Protein AF-M7T224-F1 (afdb_monomer_lite)

Structure (mmCIF, N/CA/C/O backbone):
data_AF-M7T224-F1
#
_entry.id   AF-M7T224-F1
#
loop_
_atom_site.group_PDB
_atom_site.id
_atom_site.type_symbol
_atom_site.label_atom_id
_atom_site.label_alt_id
_atom_site.label_comp_id
_atom_site.label_asym_id
_atom_site.label_entity_id
_atom_site.label_seq_id
_atom_site.pdbx_PDB_ins_code
_atom_site.Cartn_x
_atom_site.Cartn_y
_atom_site.Cartn_z
_atom_site.occupancy
_atom_site.B_iso_or_equiv
_atom_site.auth_seq_id
_atom_site.auth_comp_id
_atom_site.auth_asym_id
_atom_site.auth_atom_id
_atom_site.pdbx_PDB_model_num
ATOM 1 N N . MET A 1 1 ? 55.412 56.765 6.627 1.00 39.78 1 MET A N 1
ATOM 2 C CA . MET A 1 1 ? 54.634 55.804 7.436 1.00 39.78 1 MET A CA 1
ATOM 3 C C . MET A 1 1 ? 53.267 55.652 6.789 1.00 39.78 1 MET A C 1
ATOM 5 O O . MET A 1 1 ? 52.506 56.608 6.799 1.00 39.78 1 MET A O 1
ATOM 9 N N . LYS A 1 2 ? 53.010 54.528 6.112 1.00 39.94 2 LYS A N 1
ATOM 10 C CA . LYS A 1 2 ? 51.732 54.241 5.445 1.00 39.94 2 LYS A CA 1
ATOM 11 C C . LYS A 1 2 ? 51.096 53.036 6.135 1.00 39.94 2 LYS A C 1
ATOM 13 O O . LYS A 1 2 ? 51.756 52.013 6.291 1.00 39.94 2 LYS A O 1
ATOM 18 N N . TYR A 1 3 ? 49.856 53.209 6.582 1.00 36.62 3 TYR A N 1
ATOM 19 C CA . TYR A 1 3 ? 49.017 52.176 7.180 1.00 36.62 3 TYR A CA 1
ATOM 20 C C . TYR A 1 3 ? 48.698 51.095 6.137 1.00 36.62 3 TYR A C 1
ATOM 22 O O . TYR A 1 3 ? 48.273 51.428 5.033 1.00 36.62 3 TYR A O 1
ATOM 30 N N . SER A 1 4 ? 48.899 49.822 6.485 1.00 42.47 4 SER A N 1
ATOM 31 C CA . SER A 1 4 ? 48.412 48.677 5.709 1.00 42.47 4 SER A CA 1
ATOM 32 C C . SER A 1 4 ? 47.240 48.059 6.463 1.00 42.47 4 SER A C 1
ATOM 34 O O . SER A 1 4 ? 47.417 47.566 7.577 1.00 42.47 4 SER A O 1
ATOM 36 N N . SER A 1 5 ? 46.052 48.132 5.858 1.00 41.84 5 SER A N 1
ATOM 37 C CA . SER A 1 5 ? 44.827 47.465 6.301 1.00 41.84 5 SER A CA 1
ATOM 38 C C . SER A 1 5 ? 45.068 45.975 6.504 1.00 41.84 5 SER A C 1
ATOM 40 O O . SER A 1 5 ? 45.456 45.273 5.573 1.00 41.84 5 SER A O 1
ATOM 42 N N . GLY A 1 6 ? 44.805 45.488 7.713 1.00 45.66 6 GLY A N 1
ATOM 43 C CA . GLY A 1 6 ? 44.587 44.070 7.953 1.00 45.66 6 GLY A CA 1
ATOM 44 C C . GLY A 1 6 ? 43.144 43.727 7.608 1.00 45.66 6 GLY A C 1
ATOM 45 O O . GLY A 1 6 ? 42.270 43.848 8.463 1.00 45.66 6 GLY A O 1
ATOM 46 N N . GLU A 1 7 ? 42.884 43.294 6.377 1.00 44.44 7 GLU A N 1
ATOM 47 C CA . GLU A 1 7 ? 41.661 42.548 6.082 1.00 44.44 7 GLU A CA 1
ATOM 48 C C . GLU A 1 7 ? 41.823 41.134 6.635 1.00 44.44 7 GLU A C 1
ATOM 50 O O . GLU A 1 7 ? 42.495 40.270 6.071 1.00 44.44 7 GLU A O 1
ATOM 55 N N . LYS A 1 8 ? 41.218 40.907 7.800 1.00 46.84 8 LYS A N 1
ATOM 56 C CA . LYS A 1 8 ? 41.039 39.572 8.355 1.00 46.84 8 LYS A CA 1
ATOM 57 C C . LYS A 1 8 ? 39.879 38.933 7.593 1.00 46.84 8 LYS A C 1
ATOM 59 O O . LYS A 1 8 ? 38.723 39.116 7.961 1.00 46.84 8 LYS A O 1
ATOM 64 N N . VAL A 1 9 ? 40.189 38.236 6.501 1.00 48.53 9 VAL A N 1
ATOM 65 C CA . VAL A 1 9 ? 39.209 37.419 5.776 1.00 48.53 9 VAL A CA 1
ATOM 66 C C . VAL A 1 9 ? 38.728 36.332 6.735 1.00 48.53 9 VAL A C 1
ATOM 68 O O . VAL A 1 9 ? 39.466 35.403 7.065 1.00 48.53 9 VAL A O 1
ATOM 71 N N . LEU A 1 10 ? 37.511 36.493 7.253 1.00 48.84 10 LEU A N 1
ATOM 72 C CA . LEU A 1 10 ? 36.822 35.435 7.981 1.00 48.84 10 LEU A CA 1
ATOM 73 C C . LEU A 1 10 ? 36.517 34.312 6.981 1.00 48.84 10 LEU A C 1
ATOM 75 O O . LEU A 1 10 ? 36.026 34.610 5.889 1.00 48.84 10 LEU A O 1
ATOM 79 N N . PRO A 1 11 ? 36.789 33.038 7.310 1.00 44.25 11 PRO A N 1
ATOM 80 C CA . PRO A 1 11 ? 36.380 31.946 6.448 1.00 44.25 11 PRO A CA 1
ATOM 81 C C . PRO A 1 11 ? 34.853 31.954 6.367 1.00 44.25 11 PRO A C 1
ATOM 83 O O . PRO A 1 11 ? 34.173 31.805 7.383 1.00 44.25 11 PRO A O 1
ATOM 86 N N . LEU A 1 12 ? 34.318 32.133 5.159 1.00 47.09 12 LEU A N 1
ATOM 87 C CA . LEU A 1 12 ? 32.936 31.790 4.858 1.00 47.09 12 LEU A CA 1
ATOM 88 C C . LEU A 1 12 ? 32.805 30.288 5.116 1.00 47.09 12 LEU A C 1
ATOM 90 O O . LEU A 1 12 ? 33.350 29.475 4.368 1.00 47.09 12 LEU A O 1
ATOM 94 N N . ALA A 1 13 ? 32.142 29.922 6.213 1.00 50.16 13 ALA A N 1
ATOM 95 C CA . ALA A 1 13 ? 31.699 28.553 6.398 1.00 50.16 13 ALA A CA 1
ATOM 96 C C . ALA A 1 13 ? 30.875 28.169 5.158 1.00 50.16 13 ALA A C 1
ATOM 98 O O . ALA A 1 13 ? 30.042 28.976 4.730 1.00 50.16 13 ALA A O 1
ATOM 99 N N . PRO A 1 14 ? 31.089 26.989 4.552 1.00 47.66 14 PRO A N 1
ATOM 100 C CA . PRO A 1 14 ? 30.185 26.512 3.527 1.00 47.66 14 PRO A CA 1
ATOM 101 C C . PRO A 1 14 ? 28.833 26.316 4.208 1.00 47.66 14 PRO A C 1
ATOM 103 O O . PRO A 1 14 ? 28.635 25.360 4.958 1.00 47.66 14 PRO A O 1
ATOM 106 N N . VAL A 1 15 ? 27.913 27.254 3.988 1.00 48.12 15 VAL A N 1
ATOM 107 C CA . VAL A 1 15 ? 26.503 27.022 4.264 1.00 48.12 15 VAL A CA 1
ATOM 108 C C . VAL A 1 15 ? 26.104 25.944 3.272 1.00 48.12 15 VAL A C 1
ATOM 110 O O . VAL A 1 15 ? 25.877 26.191 2.091 1.00 48.12 15 VAL A O 1
ATOM 113 N N . SER A 1 16 ? 26.150 24.700 3.735 1.00 53.66 16 SER A N 1
ATOM 114 C CA . SER A 1 16 ? 25.505 23.595 3.056 1.00 53.66 16 SER A CA 1
ATOM 115 C C . SER A 1 16 ? 24.006 23.872 3.143 1.00 53.66 16 SER A C 1
ATOM 117 O O . SER A 1 16 ? 23.348 23.381 4.053 1.00 53.66 16 SER A O 1
ATOM 119 N N . ASP A 1 17 ? 23.482 24.657 2.197 1.00 50.50 17 ASP A N 1
ATOM 120 C CA . ASP A 1 17 ? 22.057 24.958 1.964 1.00 50.50 17 ASP A CA 1
ATOM 121 C C . ASP A 1 17 ? 21.270 23.712 1.503 1.00 50.50 17 ASP A C 1
ATOM 123 O O . ASP A 1 17 ? 20.355 23.757 0.682 1.00 50.50 17 ASP A O 1
ATOM 127 N N . LYS A 1 18 ? 21.631 22.538 2.020 1.00 58.81 18 LYS A N 1
ATOM 128 C CA . LYS A 1 18 ? 20.769 21.369 1.984 1.00 58.81 18 LYS A CA 1
ATOM 129 C C . LYS A 1 18 ? 19.969 21.420 3.267 1.00 58.81 18 LYS A C 1
ATOM 131 O O . LYS A 1 18 ? 20.554 21.305 4.341 1.00 58.81 18 LYS A O 1
ATOM 136 N N . LEU A 1 19 ? 18.654 21.600 3.144 1.00 54.28 19 LEU A N 1
ATOM 137 C CA . LEU A 1 19 ? 17.717 21.378 4.240 1.00 54.28 19 LEU A CA 1
ATOM 138 C C . LEU A 1 19 ? 18.108 20.064 4.936 1.00 54.28 19 LEU A C 1
ATOM 140 O O . LEU A 1 19 ? 17.949 18.986 4.360 1.00 54.28 19 LEU A O 1
ATOM 144 N N . GLN A 1 20 ? 18.671 20.151 6.141 1.00 65.75 20 GLN A N 1
ATOM 145 C CA . GLN A 1 20 ? 18.904 18.978 6.973 1.00 65.75 20 GLN A CA 1
ATOM 146 C C . GLN A 1 20 ? 17.550 18.595 7.552 1.00 65.75 20 GLN A C 1
ATOM 148 O O . GLN A 1 20 ? 17.152 19.091 8.604 1.00 65.75 20 GLN A O 1
ATOM 153 N N . LEU A 1 21 ? 16.814 17.775 6.799 1.00 62.47 21 LEU A N 1
ATOM 154 C CA . LEU A 1 21 ? 15.476 17.319 7.171 1.00 62.47 21 LEU A CA 1
ATOM 155 C C . LEU A 1 21 ? 15.479 16.675 8.554 1.00 62.47 21 LEU A C 1
ATOM 157 O O . LEU A 1 21 ? 14.527 16.881 9.292 1.00 62.47 21 LEU A O 1
ATOM 161 N N . ASP A 1 22 ? 16.576 16.020 8.933 1.00 70.56 22 ASP A N 1
ATOM 162 C CA . ASP A 1 22 ? 16.775 15.400 10.245 1.00 70.56 22 ASP A CA 1
ATOM 163 C C . ASP A 1 22 ? 16.504 16.358 11.417 1.00 70.56 22 ASP A C 1
ATOM 165 O O . ASP A 1 22 ? 16.012 15.921 12.447 1.00 70.56 22 ASP A O 1
ATOM 169 N N . GLN A 1 23 ? 16.737 17.669 11.258 1.00 71.69 23 GLN A N 1
ATOM 170 C CA . GLN A 1 23 ? 16.443 18.672 12.297 1.00 71.69 23 GLN A CA 1
ATOM 171 C C . GLN A 1 23 ? 14.940 18.961 12.468 1.00 71.69 23 GLN A C 1
ATOM 173 O O . GLN A 1 23 ? 14.533 19.573 13.454 1.00 71.69 23 GLN A O 1
ATOM 178 N N . PHE A 1 24 ? 14.123 18.566 11.492 1.00 69.69 24 PHE A N 1
ATOM 179 C CA . PHE A 1 24 ? 12.665 18.687 11.498 1.00 69.69 24 PHE A CA 1
ATOM 180 C C . PHE A 1 24 ? 11.964 17.337 11.698 1.00 69.69 24 PHE A C 1
ATOM 182 O O . PHE A 1 24 ? 10.751 17.314 11.919 1.00 69.69 24 PHE A O 1
ATOM 189 N N . LEU A 1 25 ? 12.691 16.221 11.581 1.00 73.75 25 LEU A N 1
ATOM 190 C CA . LEU A 1 25 ? 12.151 14.891 11.830 1.00 73.75 25 LEU A CA 1
ATOM 191 C C . LEU A 1 25 ? 12.025 14.650 13.337 1.00 73.75 25 LEU A C 1
ATOM 193 O O . LEU A 1 25 ? 12.775 15.191 14.144 1.00 73.75 25 LEU A O 1
ATOM 197 N N . LEU A 1 26 ? 11.034 13.845 13.715 1.00 77.56 26 LEU A N 1
ATOM 198 C CA . LEU A 1 26 ? 10.820 13.476 15.110 1.00 77.56 26 LEU A CA 1
ATOM 199 C C . LEU A 1 26 ? 11.911 12.500 15.559 1.00 77.56 26 LEU A C 1
ATOM 201 O O . LEU A 1 26 ? 12.152 11.491 14.893 1.00 77.56 26 LEU A O 1
ATOM 205 N N . ASP A 1 27 ? 12.508 12.765 16.719 1.00 81.38 27 ASP A N 1
ATOM 206 C CA . ASP A 1 27 ? 13.375 11.798 17.383 1.00 81.38 27 ASP A CA 1
ATOM 207 C C . ASP A 1 27 ? 12.581 10.547 17.777 1.00 81.38 27 ASP A C 1
ATOM 209 O O . ASP A 1 27 ? 11.429 10.612 18.221 1.00 81.38 27 ASP A O 1
ATOM 213 N N . SER A 1 28 ? 13.213 9.383 17.628 1.00 80.00 28 SER A N 1
ATOM 214 C CA . SER A 1 28 ? 12.612 8.115 18.043 1.00 80.00 28 SER A CA 1
ATOM 215 C C . SER A 1 28 ? 12.534 8.036 19.568 1.00 80.00 28 SER A C 1
ATOM 217 O O . SER A 1 28 ? 13.536 8.225 20.258 1.00 80.00 28 SER A O 1
ATOM 219 N N . LYS A 1 29 ? 11.353 7.707 20.102 1.00 88.06 29 LYS A N 1
ATOM 220 C CA . LYS A 1 29 ? 11.182 7.405 21.529 1.00 88.06 29 LYS A CA 1
ATOM 221 C C . LYS A 1 29 ? 11.667 5.970 21.808 1.00 88.06 29 LYS A C 1
ATOM 223 O O . LYS A 1 29 ? 11.297 5.082 21.042 1.00 88.06 29 LYS A O 1
ATOM 228 N N . PRO A 1 30 ? 12.464 5.712 22.866 1.00 93.50 30 PRO A N 1
ATOM 229 C CA . PRO A 1 30 ? 12.886 4.357 23.218 1.00 93.50 30 PRO A CA 1
ATOM 230 C C . PRO A 1 30 ? 11.699 3.415 23.453 1.00 93.50 30 PRO A C 1
ATOM 232 O O . PRO A 1 30 ? 10.729 3.788 24.115 1.00 93.50 30 PRO A O 1
ATOM 235 N N . ASP A 1 31 ? 11.808 2.166 22.994 1.00 91.56 31 ASP A N 1
ATOM 236 C CA . ASP A 1 31 ? 10.742 1.158 23.117 1.00 91.56 31 ASP A CA 1
ATOM 237 C C . ASP A 1 31 ? 10.282 0.943 24.566 1.00 91.56 31 ASP A C 1
ATOM 239 O O . ASP A 1 31 ? 9.094 0.751 24.826 1.00 91.56 31 ASP A O 1
ATOM 243 N N . ALA A 1 32 ? 11.212 1.010 25.525 1.00 93.75 32 ALA A N 1
ATOM 244 C CA . ALA A 1 32 ? 10.906 0.882 26.949 1.00 93.75 32 ALA A CA 1
ATOM 245 C C . ALA A 1 32 ? 9.982 2.004 27.443 1.00 93.75 32 ALA A C 1
ATOM 247 O O . ALA A 1 32 ? 9.055 1.744 28.212 1.00 93.75 32 ALA A O 1
ATOM 248 N N . ASP A 1 33 ? 10.191 3.229 26.958 1.00 94.00 33 ASP A N 1
ATOM 249 C CA . ASP A 1 33 ? 9.344 4.360 27.314 1.00 94.00 33 ASP A CA 1
ATOM 250 C C . ASP A 1 33 ? 7.966 4.207 26.664 1.00 94.00 33 ASP A C 1
ATOM 252 O O . ASP A 1 33 ? 6.956 4.430 27.320 1.00 94.00 33 ASP A O 1
ATOM 256 N N . ILE A 1 34 ? 7.893 3.764 25.403 1.00 90.62 34 ILE A N 1
ATOM 257 C CA . ILE A 1 34 ? 6.614 3.478 24.725 1.00 90.62 34 ILE A CA 1
ATOM 258 C C . ILE A 1 34 ? 5.822 2.404 25.492 1.00 90.62 34 ILE A C 1
ATOM 260 O O . ILE A 1 34 ? 4.620 2.557 25.721 1.00 90.62 34 ILE A O 1
ATOM 264 N N . ALA A 1 35 ? 6.492 1.335 25.931 1.00 92.88 35 ALA A N 1
ATOM 265 C CA . ALA A 1 35 ? 5.874 0.276 26.722 1.00 92.88 35 ALA A CA 1
ATOM 266 C C . ALA A 1 35 ? 5.369 0.790 28.080 1.00 92.88 35 ALA A C 1
ATOM 268 O O . ALA A 1 35 ? 4.259 0.441 28.490 1.00 92.88 35 ALA A O 1
ATOM 269 N N . ALA A 1 36 ? 6.145 1.640 28.757 1.00 95.75 36 ALA A N 1
ATOM 270 C CA . ALA A 1 36 ? 5.750 2.250 30.023 1.00 95.75 36 ALA A CA 1
ATOM 271 C C . ALA A 1 36 ? 4.513 3.156 29.869 1.00 95.75 36 ALA A C 1
ATOM 273 O O . ALA A 1 36 ? 3.603 3.099 30.697 1.00 95.75 36 ALA A O 1
ATOM 274 N N . GLU A 1 37 ? 4.428 3.936 28.787 1.00 94.44 37 GLU A N 1
ATOM 275 C CA . GLU A 1 37 ? 3.256 4.771 28.481 1.00 94.44 37 GLU A CA 1
ATOM 276 C C . GLU A 1 37 ? 2.002 3.913 28.259 1.00 94.44 37 GLU A C 1
ATOM 278 O O . GLU A 1 37 ? 0.948 4.185 28.838 1.00 94.44 37 GLU A O 1
ATOM 283 N N . LEU A 1 38 ? 2.109 2.823 27.485 1.00 93.81 38 LEU A N 1
ATOM 284 C CA . LEU A 1 38 ? 0.985 1.907 27.267 1.00 93.81 38 LEU A CA 1
ATOM 285 C C . LEU A 1 38 ? 0.529 1.241 28.575 1.00 93.81 38 LEU A C 1
ATOM 287 O O . LEU A 1 38 ? -0.673 1.108 28.814 1.00 93.81 38 LEU A O 1
ATOM 291 N N . GLN A 1 39 ? 1.468 0.853 29.442 1.00 96.12 39 GLN A N 1
ATOM 292 C CA . GLN A 1 39 ? 1.155 0.306 30.766 1.00 96.12 39 GLN A CA 1
ATOM 293 C C . GLN A 1 39 ? 0.437 1.334 31.650 1.00 96.12 39 GLN A C 1
ATOM 295 O O . GLN A 1 39 ? -0.570 0.998 32.274 1.00 96.12 39 GLN A O 1
ATOM 300 N N . SER A 1 40 ? 0.908 2.584 31.658 1.00 96.81 40 SER A N 1
ATOM 301 C CA . SER A 1 40 ? 0.285 3.696 32.386 1.00 96.81 40 SER A CA 1
ATOM 302 C C . SER A 1 40 ? -1.156 3.943 31.919 1.00 96.81 40 SER A C 1
ATOM 304 O O . SER A 1 40 ? -2.082 3.991 32.730 1.00 96.81 40 SER A O 1
ATOM 306 N N . LEU A 1 41 ? -1.387 3.987 30.601 1.00 96.12 41 LEU A N 1
ATOM 307 C CA . LEU A 1 41 ? -2.734 4.102 30.032 1.00 96.12 41 LEU A CA 1
ATOM 308 C C . LEU A 1 41 ? -3.617 2.897 30.386 1.00 96.12 41 LEU A C 1
ATOM 310 O O . LEU A 1 41 ? -4.795 3.066 30.698 1.00 96.12 41 LEU A O 1
ATOM 314 N N . GLY A 1 42 ? -3.058 1.684 30.387 1.00 94.69 42 GLY A N 1
ATOM 315 C CA . GLY A 1 42 ? -3.762 0.476 30.816 1.00 94.69 42 GLY A CA 1
ATOM 316 C C . GLY A 1 42 ? -4.247 0.560 32.267 1.00 94.69 42 GLY A C 1
ATOM 317 O O . GLY A 1 42 ? -5.404 0.235 32.544 1.00 94.69 42 GLY A O 1
ATOM 318 N N . GLN A 1 43 ? -3.399 1.057 33.172 1.00 97.06 43 GLN A N 1
ATOM 319 C CA . GLN A 1 43 ? -3.759 1.308 34.572 1.00 97.06 43 GLN A CA 1
ATOM 320 C C . GLN A 1 43 ? -4.826 2.399 34.700 1.00 97.06 43 GLN A C 1
ATOM 322 O O . GLN A 1 43 ? -5.762 2.247 35.483 1.00 97.06 43 GLN A O 1
ATOM 327 N N . LEU A 1 44 ? -4.734 3.468 33.904 1.00 97.75 44 LEU A N 1
ATOM 328 C CA . LEU A 1 44 ? -5.732 4.537 33.891 1.00 97.75 44 LEU A CA 1
ATOM 329 C C . LEU A 1 44 ? -7.115 4.018 33.467 1.00 97.75 44 LEU A C 1
ATOM 331 O O . LEU A 1 44 ? -8.111 4.317 34.123 1.00 97.75 44 LEU A O 1
ATOM 335 N N . ILE A 1 45 ? -7.187 3.203 32.406 1.00 97.12 45 ILE A N 1
ATOM 336 C CA . ILE A 1 45 ? -8.447 2.586 31.960 1.00 97.12 45 ILE A CA 1
ATOM 337 C C . ILE A 1 45 ? -8.985 1.638 33.036 1.00 97.12 45 ILE A C 1
ATOM 339 O O . ILE A 1 45 ? -10.183 1.655 33.313 1.00 97.12 45 ILE A O 1
ATOM 343 N N . GLN A 1 46 ? -8.121 0.834 33.661 1.00 97.12 46 GLN A N 1
ATOM 344 C CA . GLN A 1 46 ? -8.524 -0.054 34.751 1.00 97.12 46 GLN A CA 1
ATOM 345 C C . GLN A 1 46 ? -9.155 0.736 35.907 1.00 97.12 46 GLN A C 1
ATOM 347 O O . GLN A 1 46 ? -10.291 0.457 36.289 1.00 97.12 46 GLN A O 1
ATOM 352 N N . GLN A 1 47 ? -8.464 1.763 36.411 1.00 97.56 47 GLN A N 1
ATOM 353 C CA . GLN A 1 47 ? -8.973 2.624 37.482 1.00 97.56 47 GLN A CA 1
ATOM 354 C C . GLN A 1 47 ? -10.283 3.305 37.087 1.00 97.56 47 GLN A C 1
ATOM 356 O O . GLN A 1 47 ? -11.209 3.396 37.893 1.00 97.56 47 GLN A O 1
ATOM 361 N N . HIS A 1 48 ? -10.388 3.771 35.839 1.00 97.50 48 HIS A N 1
ATOM 362 C CA . HIS A 1 48 ? -11.622 4.352 35.320 1.00 97.50 48 HIS A CA 1
ATOM 363 C C . HIS A 1 48 ? -12.778 3.351 35.388 1.00 97.50 48 HIS A C 1
ATOM 365 O O . HIS A 1 48 ? -13.868 3.707 35.834 1.00 97.50 48 HIS A O 1
ATOM 371 N N . VAL A 1 49 ? -12.550 2.096 34.999 1.00 97.81 49 VAL A N 1
ATOM 372 C CA . VAL A 1 49 ? -13.586 1.060 35.024 1.00 97.81 49 VAL A CA 1
ATOM 373 C C . VAL A 1 49 ? -14.013 0.703 36.450 1.00 97.81 49 VAL A C 1
ATOM 375 O O . VAL A 1 49 ? -15.210 0.643 36.736 1.00 97.81 49 VAL A O 1
ATOM 378 N N . GLU A 1 50 ? -13.053 0.493 37.347 1.00 96.12 50 GLU A N 1
ATOM 379 C CA . GLU A 1 50 ? -13.320 0.110 38.738 1.00 96.12 50 GLU A CA 1
ATOM 380 C C . GLU A 1 50 ? -14.076 1.207 39.503 1.00 96.12 50 GLU A C 1
ATOM 382 O O . GLU A 1 50 ? -15.003 0.912 40.257 1.00 96.12 50 GLU A O 1
ATOM 387 N N . ASN A 1 51 ? -13.735 2.478 39.263 1.00 96.81 51 ASN A N 1
ATOM 388 C CA . ASN A 1 51 ? -14.287 3.602 40.021 1.00 96.81 51 ASN A CA 1
ATOM 389 C C . ASN A 1 51 ? -15.619 4.136 39.474 1.00 96.81 51 ASN A C 1
ATOM 391 O O . ASN A 1 51 ? -16.363 4.772 40.220 1.00 96.81 51 ASN A O 1
ATOM 395 N N . ASN A 1 52 ? -15.930 3.915 38.190 1.00 97.50 52 ASN A N 1
ATOM 396 C CA . ASN A 1 52 ? -17.070 4.574 37.536 1.00 97.50 52 ASN A CA 1
ATOM 397 C C . ASN A 1 52 ? -18.211 3.632 37.124 1.00 97.50 52 ASN A C 1
ATOM 399 O O . ASN A 1 52 ? -19.286 4.119 36.768 1.00 97.50 52 ASN A O 1
ATOM 403 N N . TYR A 1 53 ? -18.032 2.306 37.171 1.00 96.56 53 TYR A N 1
ATOM 404 C CA . TYR A 1 53 ? -19.065 1.357 36.737 1.00 96.56 53 TYR A CA 1
ATOM 405 C C . TYR A 1 53 ? -19.420 0.351 37.834 1.00 96.56 53 TYR A C 1
ATOM 407 O O . TYR A 1 53 ? -18.567 -0.281 38.453 1.00 96.56 53 TYR A O 1
ATOM 415 N N . HIS A 1 54 ? -20.722 0.167 38.052 1.00 95.25 54 HIS A N 1
ATOM 416 C CA . HIS A 1 54 ? -21.245 -0.712 39.094 1.00 95.25 54 HIS A CA 1
ATOM 417 C C . HIS A 1 54 ? -21.172 -2.199 38.714 1.00 95.25 54 HIS A C 1
ATOM 419 O O . HIS 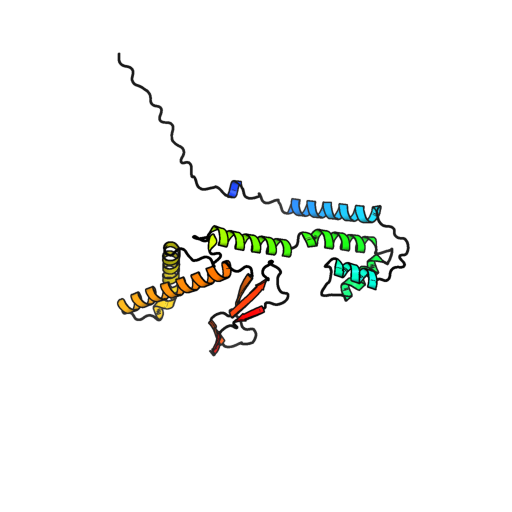A 1 54 ? -21.189 -2.561 37.537 1.00 95.25 54 HIS A O 1
ATOM 425 N N . LEU A 1 55 ? -21.256 -3.077 39.720 1.00 93.25 55 LEU A N 1
ATOM 426 C CA . LEU A 1 55 ? -21.395 -4.535 39.553 1.00 93.25 55 LEU A CA 1
ATOM 427 C C . LEU A 1 55 ? -22.835 -5.055 39.738 1.00 93.25 55 LEU A C 1
ATOM 429 O O . LEU A 1 55 ? -23.082 -6.252 39.664 1.00 93.25 55 LEU A O 1
ATOM 433 N N . GLN A 1 56 ? -23.818 -4.167 39.922 1.00 93.75 56 GLN A N 1
ATOM 434 C CA . GLN A 1 56 ? -25.231 -4.568 40.050 1.00 93.75 56 GLN A CA 1
ATOM 435 C C . GLN A 1 56 ? -25.759 -5.315 38.807 1.00 93.75 56 GLN A C 1
ATOM 437 O O . GLN A 1 56 ? -25.270 -5.052 37.703 1.00 93.75 56 GLN A O 1
ATOM 442 N N . PRO A 1 57 ? -26.748 -6.220 38.936 1.00 90.88 57 PRO A N 1
ATOM 443 C CA . PRO A 1 57 ? -27.330 -6.931 37.797 1.00 90.88 57 PRO A CA 1
ATOM 444 C C . PRO A 1 57 ? -27.818 -5.984 36.694 1.00 90.88 57 PRO A C 1
ATOM 446 O O . PRO A 1 57 ? -28.459 -4.971 36.968 1.00 90.88 57 PRO A O 1
ATOM 449 N N . VAL A 1 58 ? -27.521 -6.322 35.439 1.00 92.06 58 VAL A N 1
ATOM 450 C CA . VAL A 1 58 ? -27.934 -5.553 34.258 1.00 92.06 58 VAL A CA 1
ATOM 451 C C . VAL A 1 58 ? -29.019 -6.337 33.522 1.00 92.06 58 VAL A C 1
ATOM 453 O O . VAL A 1 58 ? -28.812 -7.491 33.171 1.00 92.06 58 VAL A O 1
ATOM 456 N N . GLN A 1 59 ? -30.169 -5.704 33.275 1.00 87.88 59 GLN A N 1
ATOM 457 C CA . GLN A 1 59 ? -31.334 -6.327 32.614 1.00 87.88 59 GLN A CA 1
ATOM 458 C C . GLN A 1 59 ? -31.265 -6.289 31.076 1.00 87.88 59 GLN A C 1
ATOM 460 O O . GLN A 1 59 ? -32.175 -6.738 30.384 1.00 87.88 59 GLN A O 1
ATOM 465 N N . ARG A 1 60 ? -30.206 -5.699 30.515 1.00 89.00 60 ARG A N 1
ATOM 466 C CA . ARG A 1 60 ? -30.045 -5.530 29.069 1.00 89.00 60 ARG A CA 1
ATOM 467 C C . ARG A 1 60 ? -29.562 -6.834 28.443 1.00 89.00 60 ARG A C 1
ATOM 469 O O . ARG A 1 60 ? -28.630 -7.449 28.953 1.00 89.00 60 ARG A O 1
ATOM 476 N N . SER A 1 61 ? -30.164 -7.235 27.325 1.00 93.00 61 SER A N 1
ATOM 477 C CA . SER A 1 61 ? -29.751 -8.461 26.646 1.00 93.00 61 SER A CA 1
ATOM 478 C C . SER A 1 61 ? -28.346 -8.313 26.036 1.00 93.00 61 SER A C 1
ATOM 480 O O . SER A 1 61 ? -28.026 -7.253 25.479 1.00 93.00 61 SER A O 1
ATOM 482 N N . PRO A 1 62 ? -27.517 -9.374 26.077 1.00 92.94 62 PRO A N 1
ATOM 483 C CA . PRO A 1 62 ? -26.215 -9.384 25.412 1.00 92.94 62 PRO A CA 1
ATOM 484 C C . PRO A 1 62 ? -26.309 -9.050 23.920 1.00 92.94 62 PRO A C 1
ATOM 486 O O . PRO A 1 62 ? -25.450 -8.356 23.393 1.00 92.94 62 PRO A O 1
ATOM 489 N N . ASN A 1 63 ? -27.389 -9.455 23.248 1.00 93.56 63 ASN A N 1
ATOM 490 C CA . ASN A 1 63 ? -27.579 -9.214 21.816 1.00 93.56 63 ASN A CA 1
ATOM 491 C C . ASN A 1 63 ? -27.680 -7.717 21.480 1.00 93.56 63 ASN A C 1
ATOM 493 O O . ASN A 1 63 ? -27.113 -7.273 20.486 1.00 93.56 63 ASN A O 1
ATOM 497 N N . VAL A 1 64 ? -28.371 -6.928 22.312 1.00 93.62 64 VAL A N 1
ATOM 498 C CA . VAL A 1 64 ? -28.482 -5.472 22.106 1.00 93.62 64 VAL A CA 1
ATOM 499 C C . VAL A 1 64 ? -27.131 -4.797 22.327 1.00 93.62 64 VAL A C 1
ATOM 501 O O . VAL A 1 64 ? -26.737 -3.931 21.551 1.00 93.62 64 VAL A O 1
ATOM 504 N N . LEU A 1 65 ? -26.394 -5.217 23.358 1.00 93.25 65 LEU A N 1
ATOM 505 C CA . LEU A 1 65 ? -25.048 -4.705 23.619 1.00 93.25 65 LEU A CA 1
ATOM 506 C C . LEU A 1 65 ? -24.063 -5.094 22.506 1.00 93.25 65 LEU A C 1
ATOM 508 O O . LEU A 1 65 ? -23.261 -4.262 22.096 1.00 93.25 65 LEU A O 1
ATOM 512 N N . ALA A 1 66 ? -24.163 -6.309 21.964 1.00 93.50 66 ALA A N 1
ATOM 513 C CA . ALA A 1 66 ? -23.353 -6.764 20.838 1.00 93.50 66 ALA A CA 1
ATOM 514 C C . ALA A 1 66 ? -23.569 -5.901 19.587 1.00 93.50 66 ALA A C 1
ATOM 516 O O . ALA A 1 66 ? -22.602 -5.523 18.933 1.00 93.50 66 ALA A O 1
ATOM 517 N N . GLN A 1 67 ? -24.814 -5.509 19.294 1.00 91.25 67 GLN A N 1
ATOM 518 C CA . GLN A 1 67 ? -25.097 -4.570 18.202 1.00 91.25 67 GLN A CA 1
ATOM 519 C C . GLN A 1 67 ? -24.443 -3.205 18.435 1.00 91.25 67 GLN A C 1
ATOM 521 O O . GLN A 1 67 ? -23.912 -2.619 17.497 1.00 91.25 67 GLN A O 1
ATOM 526 N N . THR A 1 68 ? -24.427 -2.710 19.678 1.00 92.44 68 THR A N 1
ATOM 527 C CA . THR A 1 68 ? -23.713 -1.467 20.011 1.00 92.44 68 THR A CA 1
ATOM 528 C C . THR A 1 68 ? -22.203 -1.609 19.798 1.00 92.44 68 THR A C 1
ATOM 530 O O . THR A 1 68 ? -21.580 -0.686 19.288 1.00 92.44 68 THR A O 1
ATOM 533 N N . LEU A 1 69 ? -21.606 -2.763 20.123 1.00 90.44 69 LEU A N 1
ATOM 534 C CA . LEU A 1 69 ? -20.184 -3.020 19.856 1.00 90.44 69 LEU A CA 1
ATOM 535 C C . LEU A 1 69 ? -19.868 -2.979 18.354 1.00 90.44 69 LEU A C 1
ATOM 537 O O . LEU A 1 69 ? -18.887 -2.351 17.966 1.00 90.44 69 LEU A O 1
ATOM 541 N N . VAL A 1 70 ? -20.726 -3.572 17.518 1.00 87.94 70 VAL A N 1
ATOM 542 C CA . VAL A 1 70 ? -20.589 -3.515 16.052 1.00 87.94 70 VAL A CA 1
ATOM 543 C C . VAL A 1 70 ? -20.732 -2.084 15.533 1.00 87.94 70 VAL A C 1
ATOM 545 O O . VAL A 1 70 ? -19.936 -1.654 14.708 1.00 87.94 70 VAL A O 1
ATOM 548 N N . GLN A 1 71 ? -21.682 -1.307 16.059 1.00 85.12 71 GLN A N 1
ATOM 549 C CA . GLN A 1 71 ? -21.841 0.112 15.702 1.00 85.12 71 GLN A CA 1
ATOM 550 C C . GLN A 1 71 ? -20.639 0.978 16.103 1.00 85.12 71 GLN A C 1
ATOM 552 O O . GLN A 1 71 ? -20.387 1.999 15.472 1.00 85.12 71 GLN A O 1
ATOM 557 N N . LEU A 1 72 ? -19.890 0.571 17.129 1.00 84.69 72 LEU A N 1
ATOM 558 C CA . LEU A 1 72 ? -18.622 1.189 17.525 1.00 84.69 72 LEU A CA 1
ATOM 559 C C . LEU A 1 72 ? -17.429 0.706 16.671 1.00 84.69 72 LEU A C 1
ATOM 561 O O . LEU A 1 72 ? -16.285 0.983 17.024 1.00 84.69 72 LEU A O 1
ATOM 565 N N . GLY A 1 73 ? -17.674 -0.030 15.580 1.00 78.94 73 GLY A N 1
ATOM 566 C CA . GLY A 1 73 ? -16.646 -0.557 14.676 1.00 78.94 73 GLY A CA 1
ATOM 567 C C . GLY A 1 73 ? -15.913 -1.789 15.215 1.00 78.94 73 GLY A C 1
ATOM 568 O O . GLY A 1 73 ? -14.848 -2.155 14.719 1.00 78.94 73 GLY A O 1
ATOM 569 N N . LEU A 1 74 ? -16.429 -2.447 16.263 1.00 81.44 74 LEU A N 1
ATOM 570 C CA . LEU A 1 74 ? -15.814 -3.650 16.821 1.00 81.44 74 LEU A CA 1
ATOM 571 C C . LEU A 1 74 ? -16.486 -4.917 16.288 1.00 81.44 74 LEU A C 1
ATOM 573 O O . LEU A 1 74 ? -17.693 -5.088 16.414 1.00 81.44 74 LEU A O 1
ATOM 577 N N . TYR A 1 75 ? -15.673 -5.866 15.819 1.00 82.44 75 TYR A N 1
ATOM 578 C CA . TYR A 1 75 ? -16.122 -7.205 15.414 1.00 82.44 75 TYR A CA 1
ATOM 579 C C . TYR A 1 75 ? -17.137 -7.200 14.257 1.00 82.44 75 TYR A C 1
ATOM 581 O O . TYR A 1 75 ? -18.012 -8.060 14.202 1.00 82.44 75 TYR A O 1
ATOM 589 N N . GLU A 1 76 ? -17.003 -6.269 13.305 1.00 75.81 76 GLU A N 1
ATOM 590 C CA . GLU A 1 76 ? -17.887 -6.167 12.128 1.00 75.81 76 GLU A CA 1
ATOM 591 C C . GLU A 1 76 ? -18.011 -7.488 11.349 1.00 75.81 76 GLU A C 1
ATOM 593 O O . GLU A 1 76 ? -19.070 -7.801 10.813 1.00 75.81 76 GLU A O 1
ATOM 598 N N . GLN A 1 77 ? -16.939 -8.285 11.337 1.00 75.75 77 GLN A N 1
ATOM 599 C CA . GLN A 1 77 ? -16.866 -9.577 10.650 1.00 75.75 77 GLN A CA 1
ATOM 600 C C . GLN A 1 77 ? -17.131 -10.784 11.574 1.00 75.75 77 GLN A C 1
ATOM 602 O O . GLN A 1 77 ? -17.233 -11.907 11.090 1.00 75.75 77 GLN A O 1
ATOM 607 N N . ASP A 1 78 ? -17.251 -10.582 12.894 1.00 84.88 78 ASP A N 1
ATOM 608 C CA . ASP A 1 78 ? -17.423 -11.662 13.878 1.00 84.88 78 ASP A CA 1
ATOM 609 C C . ASP A 1 78 ? -18.488 -11.314 14.929 1.00 84.88 78 ASP A C 1
ATOM 611 O O . ASP A 1 78 ? -18.221 -10.955 16.081 1.00 84.88 78 ASP A O 1
ATOM 615 N N . SER A 1 79 ? -19.748 -11.477 14.528 1.00 83.69 79 SER A N 1
ATOM 616 C CA . SER A 1 79 ? -20.892 -11.267 15.422 1.00 83.69 79 SER A CA 1
ATOM 617 C C . SER A 1 79 ? -20.884 -12.197 16.646 1.00 83.69 79 SER A C 1
ATOM 619 O O . SER A 1 79 ? -21.461 -11.853 17.678 1.00 83.69 79 SER A O 1
ATOM 621 N N . SER A 1 80 ? -20.225 -13.359 16.571 1.00 89.12 80 SER A N 1
ATOM 622 C CA . SER A 1 80 ? -20.171 -14.320 17.679 1.00 89.12 80 SER A CA 1
ATOM 623 C C . SER A 1 80 ? -19.245 -13.844 18.805 1.00 89.12 80 SER A C 1
ATOM 625 O O . SER A 1 80 ? -19.603 -13.921 19.989 1.00 89.12 80 SER A O 1
ATOM 627 N N . ALA A 1 81 ? -18.103 -13.248 18.447 1.00 91.06 81 ALA A N 1
ATOM 628 C CA . ALA A 1 81 ? -17.197 -12.605 19.391 1.00 91.06 81 ALA A CA 1
ATOM 629 C C . ALA A 1 81 ? -17.849 -11.386 20.058 1.00 91.06 81 ALA A C 1
ATOM 631 O O . ALA A 1 81 ? -17.713 -11.204 21.272 1.00 91.06 81 ALA A O 1
ATOM 632 N N . ALA A 1 82 ? -18.626 -10.598 19.303 1.00 92.88 82 ALA A N 1
ATOM 633 C CA . ALA A 1 82 ? -19.370 -9.464 19.851 1.00 92.88 82 ALA A CA 1
ATOM 634 C C . ALA A 1 82 ? -20.374 -9.900 20.936 1.00 92.88 82 ALA A C 1
ATOM 636 O O . ALA A 1 82 ? -20.429 -9.299 22.011 1.00 92.88 82 ALA A O 1
ATOM 637 N N . ILE A 1 83 ? -21.135 -10.974 20.688 1.00 95.31 83 ILE A N 1
ATOM 638 C CA . ILE A 1 83 ? -22.099 -11.531 21.655 1.00 95.31 83 ILE A CA 1
ATOM 639 C C . ILE A 1 83 ? -21.389 -12.098 22.888 1.00 95.31 83 ILE A C 1
ATOM 641 O O . ILE A 1 83 ? -21.841 -11.885 24.018 1.00 95.31 83 ILE A O 1
ATOM 645 N N . SER A 1 84 ? -20.265 -12.787 22.693 1.00 95.50 84 SER A N 1
ATOM 646 C CA . SER A 1 84 ? -19.466 -13.338 23.792 1.00 95.50 84 SER A CA 1
ATOM 647 C C . SER A 1 84 ? -18.955 -12.230 24.717 1.00 95.50 84 SER A C 1
ATOM 649 O O . SER A 1 84 ? -19.157 -12.292 25.930 1.00 95.50 84 SER A O 1
ATOM 651 N N . LEU A 1 85 ? -18.384 -11.161 24.154 1.00 96.12 85 LEU A N 1
ATOM 652 C CA . LEU A 1 85 ? -17.913 -10.014 24.931 1.00 96.12 85 LEU A CA 1
ATOM 653 C C . LEU A 1 85 ? -19.059 -9.276 25.635 1.00 96.12 85 LEU A C 1
ATOM 655 O O . LEU A 1 85 ? -18.933 -8.911 26.804 1.00 96.12 85 LEU A O 1
ATOM 659 N N . ALA A 1 86 ? -20.194 -9.088 24.959 1.00 96.06 86 ALA A N 1
ATOM 660 C CA . ALA A 1 86 ? -21.380 -8.496 25.568 1.00 96.06 86 ALA A CA 1
ATOM 661 C C . ALA A 1 86 ? -21.892 -9.324 26.758 1.00 96.06 86 ALA A C 1
ATOM 663 O O . ALA A 1 86 ? -22.312 -8.762 27.769 1.00 96.06 86 ALA A O 1
ATOM 664 N N . SER A 1 87 ? -21.811 -10.654 26.674 1.00 96.12 87 SER A N 1
ATOM 665 C CA . SER A 1 87 ? -22.197 -11.550 27.771 1.00 96.12 87 SER A CA 1
ATOM 666 C C . SER A 1 87 ? -21.261 -11.401 28.973 1.00 96.12 87 SER A C 1
ATOM 668 O O . SER A 1 87 ? -21.733 -11.310 30.107 1.00 96.12 87 SER A O 1
ATOM 670 N N . LEU A 1 88 ? -19.950 -11.269 28.729 1.00 96.69 88 LEU A N 1
ATOM 671 C CA . LEU A 1 88 ? -18.962 -10.967 29.773 1.00 96.69 88 LEU A CA 1
ATOM 672 C C . LEU A 1 88 ? -19.189 -9.591 30.420 1.00 96.69 88 LEU A C 1
ATOM 674 O O . LEU A 1 88 ? -18.938 -9.428 31.611 1.00 96.69 88 LEU A O 1
ATOM 678 N N . ALA A 1 89 ? -19.679 -8.603 29.668 1.00 96.19 89 ALA A N 1
ATOM 679 C CA . ALA A 1 89 ? -20.015 -7.288 30.213 1.00 96.19 89 ALA A CA 1
ATOM 680 C C . ALA A 1 89 ? -21.266 -7.321 31.115 1.00 96.19 89 ALA A C 1
ATOM 682 O O . ALA A 1 89 ? -21.360 -6.566 32.089 1.00 96.19 89 ALA A O 1
ATOM 683 N N . VAL A 1 90 ? -22.230 -8.199 30.821 1.00 96.06 90 VAL A N 1
ATOM 684 C CA . VAL A 1 90 ? -23.447 -8.358 31.633 1.00 96.06 90 VAL A CA 1
ATOM 685 C C . VAL A 1 90 ? -23.154 -9.089 32.950 1.00 96.06 90 VAL A C 1
ATOM 687 O O . VAL A 1 90 ? -23.677 -8.660 33.983 1.00 96.06 90 VAL A O 1
ATOM 690 N N . ASP A 1 91 ? -22.298 -10.121 32.956 1.00 95.06 91 ASP A N 1
ATOM 691 C CA . ASP A 1 91 ? -21.918 -10.855 34.179 1.00 95.06 91 ASP A CA 1
ATOM 692 C C . ASP A 1 91 ? -21.080 -9.965 35.126 1.00 95.06 91 ASP A C 1
ATOM 694 O O . ASP A 1 91 ? -19.974 -9.552 34.768 1.00 95.06 91 ASP A O 1
ATOM 698 N N . PRO A 1 92 ? -21.557 -9.677 36.357 1.00 95.19 92 PRO A N 1
ATOM 699 C CA . PRO A 1 92 ? -20.827 -8.885 37.348 1.00 95.19 92 PRO A CA 1
ATOM 700 C C . PRO A 1 92 ? -19.388 -9.338 37.615 1.00 95.19 92 PRO A C 1
ATOM 702 O O . PRO A 1 92 ? -18.538 -8.511 37.922 1.00 95.19 92 PRO A O 1
ATOM 705 N N . ARG A 1 93 ? -19.089 -10.636 37.501 1.00 95.38 93 ARG A N 1
ATOM 706 C CA . ARG A 1 93 ? -17.758 -11.182 37.814 1.00 95.38 93 ARG A CA 1
ATOM 707 C C . ARG A 1 93 ? -16.723 -10.862 36.742 1.00 95.38 93 ARG A C 1
ATOM 709 O O . ARG A 1 93 ? -15.536 -10.812 37.036 1.00 95.38 93 ARG A O 1
ATOM 716 N N . THR A 1 94 ? -17.170 -10.664 35.506 1.00 96.12 94 THR A N 1
ATOM 717 C CA . THR A 1 94 ? -16.304 -10.411 34.346 1.00 96.12 94 THR A CA 1
ATOM 718 C C . THR A 1 94 ? -16.463 -9.001 33.791 1.00 96.12 94 THR A C 1
ATOM 720 O O . THR A 1 94 ? -15.694 -8.593 32.921 1.00 96.12 94 THR A O 1
ATOM 723 N N . ARG A 1 95 ? -17.432 -8.237 34.309 1.00 95.88 95 ARG A N 1
ATOM 724 C CA . ARG A 1 95 ? -17.812 -6.925 33.790 1.00 95.88 95 ARG A CA 1
ATOM 725 C C . ARG A 1 95 ? -16.647 -5.963 33.683 1.00 95.88 95 ARG A C 1
ATOM 727 O O . ARG A 1 95 ? -16.489 -5.347 32.637 1.00 95.88 95 ARG A O 1
ATOM 734 N N . TRP A 1 96 ? -15.844 -5.819 34.733 1.00 96.75 96 TRP A N 1
ATOM 735 C CA . TRP A 1 96 ? -14.733 -4.869 34.705 1.00 96.75 96 TRP A CA 1
ATOM 736 C C . TRP A 1 96 ? -13.725 -5.204 33.606 1.00 96.75 96 TRP A C 1
ATOM 738 O O . TRP A 1 96 ? -13.420 -4.345 32.785 1.00 96.75 96 TRP A O 1
ATOM 748 N N . ALA A 1 97 ? -13.306 -6.466 33.500 1.00 96.31 97 ALA A N 1
ATOM 749 C CA . ALA A 1 97 ? -12.407 -6.900 32.432 1.00 96.31 97 ALA A CA 1
ATOM 750 C C . ALA A 1 97 ? -13.017 -6.668 31.036 1.00 96.31 97 ALA A C 1
ATOM 752 O O . ALA A 1 97 ? -12.341 -6.179 30.133 1.00 96.31 97 ALA A O 1
ATOM 753 N N . ALA A 1 98 ? -14.312 -6.955 30.865 1.00 96.25 98 ALA A N 1
ATOM 754 C CA . ALA A 1 98 ? -15.008 -6.727 29.603 1.00 96.25 98 ALA A CA 1
ATOM 755 C C . ALA A 1 98 ? -15.086 -5.234 29.241 1.00 96.25 98 ALA A C 1
ATOM 757 O O . ALA A 1 98 ? -14.818 -4.868 28.099 1.00 96.25 98 ALA A O 1
ATOM 758 N N . LEU A 1 99 ? -15.409 -4.360 30.199 1.00 96.75 99 LEU A N 1
ATOM 759 C CA . LEU A 1 99 ? -15.464 -2.912 29.983 1.00 96.75 99 LEU A CA 1
ATOM 760 C C . LEU A 1 99 ? -14.078 -2.324 29.706 1.00 96.75 99 LEU A C 1
ATOM 762 O O . LEU A 1 99 ? -13.942 -1.518 28.788 1.00 96.75 99 LEU A O 1
ATOM 766 N N . GLN A 1 100 ? -13.049 -2.761 30.435 1.00 96.31 100 GLN A N 1
ATOM 767 C CA . GLN A 1 100 ? -11.662 -2.364 30.188 1.00 96.31 100 GLN A CA 1
ATOM 768 C C . GLN A 1 100 ? -11.231 -2.750 28.771 1.00 96.31 100 GLN A C 1
ATOM 770 O O . GLN A 1 100 ? -10.658 -1.925 28.060 1.00 96.31 100 GLN A O 1
ATOM 775 N N . HIS A 1 101 ? -11.566 -3.968 28.332 1.00 94.88 101 HIS A N 1
ATOM 776 C CA . HIS A 1 101 ? -11.308 -4.418 26.965 1.00 94.88 101 HIS A CA 1
ATOM 777 C C . HIS A 1 101 ? -12.036 -3.561 25.930 1.00 94.88 101 HIS A C 1
ATOM 779 O O . HIS A 1 101 ? -11.415 -3.132 24.964 1.00 94.88 101 HIS A O 1
ATOM 785 N N . VAL A 1 102 ? -13.328 -3.271 26.127 1.00 94.44 102 VAL A N 1
ATOM 786 C CA . VAL A 1 102 ? -14.108 -2.430 25.201 1.00 94.44 102 VAL A CA 1
ATOM 787 C C . VAL A 1 102 ? -13.514 -1.027 25.097 1.00 94.44 102 VAL A C 1
ATOM 789 O O . VAL A 1 102 ? -13.274 -0.568 23.984 1.00 94.44 102 VAL A O 1
ATOM 792 N N . ILE A 1 103 ? -13.247 -0.362 26.225 1.00 93.50 103 ILE A N 1
ATOM 793 C CA . ILE A 1 103 ? -12.690 0.997 26.234 1.00 93.50 103 ILE A CA 1
ATOM 794 C C . ILE A 1 103 ? -11.328 0.999 25.542 1.00 93.50 103 ILE A C 1
ATOM 796 O O . ILE A 1 103 ? -11.157 1.748 24.587 1.00 93.50 103 ILE A O 1
ATOM 800 N N . SER A 1 104 ? -10.419 0.105 25.949 1.00 92.38 104 SER A N 1
ATOM 801 C CA . SER A 1 104 ? -9.089 -0.039 25.345 1.00 92.38 104 SER A CA 1
ATOM 802 C C . SER A 1 104 ? -9.171 -0.252 23.831 1.00 92.38 104 SER A C 1
ATOM 804 O O . SER A 1 104 ? -8.571 0.488 23.052 1.00 92.38 104 SER A O 1
ATOM 806 N N . ARG A 1 105 ? -9.991 -1.212 23.390 1.00 88.56 105 ARG A N 1
ATOM 807 C CA . ARG A 1 105 ? -10.206 -1.500 21.969 1.00 88.56 105 ARG A CA 1
ATOM 808 C C . ARG A 1 105 ? -10.663 -0.268 21.198 1.00 88.56 105 ARG A C 1
ATOM 810 O O . ARG A 1 105 ? -10.084 0.016 20.161 1.00 88.56 105 ARG A O 1
ATOM 817 N N . VAL A 1 106 ? -11.687 0.442 21.671 1.00 86.50 106 VAL A N 1
ATOM 818 C CA . VAL A 1 106 ? -12.243 1.599 20.950 1.00 86.50 106 VAL A CA 1
ATOM 819 C C . VAL A 1 106 ? -11.245 2.756 20.917 1.00 86.50 106 VAL A C 1
ATOM 821 O O . VAL A 1 106 ? -11.037 3.351 19.861 1.00 86.50 106 VAL A O 1
ATOM 824 N N . THR A 1 107 ? -10.592 3.062 22.041 1.00 85.94 107 THR A N 1
ATOM 825 C CA . THR A 1 107 ? -9.655 4.189 22.115 1.00 85.94 107 THR A CA 1
ATOM 826 C C . THR A 1 107 ? -8.428 3.950 21.245 1.00 85.94 107 THR A C 1
ATOM 828 O O . THR A 1 107 ? -8.059 4.832 20.475 1.00 85.94 107 THR A O 1
ATOM 831 N N . PHE A 1 108 ? -7.841 2.751 21.281 1.00 83.38 108 PHE A N 1
ATOM 832 C CA . PHE A 1 108 ? -6.636 2.448 20.503 1.00 83.38 108 PHE A CA 1
ATOM 833 C C . PHE A 1 108 ? -6.923 2.059 19.045 1.00 83.38 108 PHE A C 1
ATOM 835 O O . PHE A 1 108 ? -6.050 2.215 18.191 1.00 83.38 108 PHE A O 1
ATOM 842 N N . ALA A 1 109 ? -8.141 1.621 18.710 1.00 72.50 109 ALA A N 1
ATOM 843 C CA . ALA A 1 109 ? -8.535 1.419 17.314 1.00 72.50 109 ALA A CA 1
ATOM 844 C C . ALA A 1 109 ? -8.629 2.738 16.529 1.00 72.50 109 ALA A C 1
ATOM 846 O O . ALA A 1 109 ? -8.441 2.737 15.317 1.00 72.50 109 ALA A O 1
ATOM 847 N N . SER A 1 110 ? -8.870 3.878 17.185 1.00 59.69 110 SER A N 1
ATOM 848 C CA . SER A 1 110 ? -8.853 5.181 16.497 1.00 59.69 110 SER A CA 1
ATOM 849 C C . SER A 1 110 ? -7.449 5.649 16.077 1.00 59.69 110 SER A C 1
ATOM 851 O O . SER A 1 110 ? -7.325 6.422 15.132 1.00 59.69 110 SER A O 1
ATOM 853 N N . SER A 1 111 ? -6.391 5.130 16.709 1.00 62.09 111 SER A N 1
ATOM 854 C CA . SER A 1 111 ? -4.986 5.320 16.308 1.00 62.09 111 SER A CA 1
ATOM 855 C C . SER A 1 111 ? -4.475 4.200 15.388 1.00 62.09 111 SER A C 1
ATOM 857 O O . SER A 1 111 ? -3.273 3.954 15.315 1.00 62.09 111 SER A O 1
ATOM 859 N N . SER A 1 112 ? -5.384 3.457 14.752 1.00 65.81 112 SER A N 1
ATOM 860 C CA . SER A 1 112 ? -5.075 2.222 14.029 1.00 65.81 112 SER A CA 1
ATOM 861 C C . SER A 1 112 ? -4.235 2.427 12.771 1.00 65.81 112 SER A C 1
ATOM 863 O O . SER A 1 112 ? -4.107 3.520 12.217 1.00 65.81 112 SER A O 1
ATOM 865 N N . LEU A 1 113 ? -3.719 1.300 12.279 1.00 69.62 113 LEU A N 1
ATOM 866 C CA . LEU A 1 113 ? -3.086 1.148 10.974 1.00 69.62 113 LEU A CA 1
ATOM 867 C C . LEU A 1 113 ? -3.890 1.804 9.835 1.00 69.62 113 LEU A C 1
ATOM 869 O O . LEU A 1 113 ? -3.288 2.304 8.892 1.00 69.62 113 LEU A O 1
ATOM 873 N N . ASP A 1 114 ? -5.219 1.873 9.935 1.00 73.38 114 ASP A N 1
ATOM 874 C CA . ASP A 1 114 ? -6.065 2.528 8.934 1.00 73.38 114 ASP A CA 1
ATOM 875 C C . ASP A 1 114 ? -5.855 4.045 8.897 1.00 73.38 114 ASP A C 1
ATOM 877 O O . ASP A 1 114 ? -5.757 4.624 7.817 1.00 73.38 114 ASP A O 1
ATOM 881 N N . ALA A 1 115 ? -5.701 4.694 10.056 1.00 74.25 115 ALA A N 1
ATOM 882 C CA . ALA A 1 115 ? -5.383 6.119 10.122 1.00 74.25 115 ALA A CA 1
ATOM 883 C C . ALA A 1 115 ? -3.988 6.407 9.541 1.00 74.25 115 ALA A C 1
ATOM 885 O O . ALA A 1 115 ? -3.801 7.395 8.829 1.00 74.25 115 ALA A O 1
ATOM 886 N N . VAL A 1 116 ? -3.022 5.515 9.789 1.00 81.44 116 VAL A N 1
ATOM 887 C CA . VAL A 1 116 ? -1.674 5.601 9.204 1.00 81.44 116 VAL A CA 1
ATOM 888 C C . VAL A 1 116 ? -1.723 5.404 7.688 1.00 81.44 116 VAL A C 1
ATOM 890 O O . VAL A 1 116 ? -1.153 6.207 6.955 1.00 81.44 116 VAL A O 1
ATOM 893 N N . ASN A 1 117 ? -2.440 4.393 7.195 1.00 83.31 117 ASN A N 1
ATOM 894 C CA . ASN A 1 117 ? -2.590 4.142 5.761 1.00 83.31 117 ASN A CA 1
ATOM 895 C C . ASN A 1 117 ? -3.314 5.295 5.054 1.00 83.31 117 ASN A C 1
ATOM 897 O O . ASN A 1 117 ? -2.911 5.698 3.961 1.00 83.31 117 ASN A O 1
ATOM 901 N N . ALA A 1 118 ? -4.332 5.876 5.690 1.00 83.19 118 ALA A N 1
ATOM 902 C CA . ALA A 1 118 ? -5.006 7.069 5.195 1.00 83.19 118 ALA A CA 1
ATOM 903 C C . ALA A 1 118 ? -4.045 8.266 5.132 1.00 83.19 118 ALA A C 1
ATOM 905 O O . ALA A 1 118 ? -3.980 8.957 4.113 1.00 83.19 118 ALA A O 1
ATOM 906 N N . ALA A 1 119 ? -3.244 8.488 6.179 1.00 86.38 119 ALA A N 1
ATOM 907 C CA . ALA A 1 119 ? -2.235 9.545 6.202 1.00 86.38 119 ALA A CA 1
ATOM 908 C C . ALA A 1 119 ? -1.166 9.343 5.116 1.00 86.38 119 ALA A C 1
ATOM 910 O O . ALA A 1 119 ? -0.857 10.286 4.390 1.00 86.38 119 ALA A O 1
ATOM 911 N N . LEU A 1 120 ? -0.654 8.121 4.941 1.00 86.50 120 LEU A N 1
ATOM 912 C CA . LEU A 1 120 ? 0.297 7.772 3.880 1.00 86.50 120 LEU A CA 1
ATOM 913 C C . LEU A 1 120 ? -0.310 7.960 2.487 1.00 86.50 120 LEU A C 1
ATOM 915 O O . LEU A 1 120 ? 0.347 8.485 1.587 1.00 86.50 120 LEU A O 1
ATOM 919 N N . THR A 1 121 ? -1.580 7.598 2.314 1.00 87.19 121 THR A N 1
ATOM 920 C CA . THR A 1 121 ? -2.319 7.812 1.066 1.00 87.19 121 THR A CA 1
ATOM 921 C C . THR A 1 121 ? -2.420 9.299 0.739 1.00 87.19 121 THR A C 1
ATOM 923 O O . THR A 1 121 ? -2.087 9.716 -0.373 1.00 87.19 121 THR A O 1
ATOM 926 N N . ARG A 1 122 ? -2.796 10.132 1.717 1.00 88.62 122 ARG A N 1
ATOM 927 C CA . ARG A 1 122 ? -2.832 11.593 1.553 1.00 88.62 122 ARG A CA 1
ATOM 928 C C . ARG A 1 122 ? -1.450 12.182 1.309 1.00 88.62 122 ARG A C 1
ATOM 930 O O . ARG A 1 122 ? -1.309 13.030 0.433 1.00 88.62 122 ARG A O 1
ATOM 937 N N . TRP A 1 123 ? -0.432 11.715 2.024 1.00 90.12 123 TRP A N 1
ATOM 938 C CA . TRP A 1 123 ? 0.952 12.131 1.817 1.00 90.12 123 TRP A CA 1
ATOM 939 C C . TRP A 1 123 ? 1.416 11.854 0.387 1.00 90.12 123 TRP A C 1
ATOM 941 O O . TRP A 1 123 ? 1.974 12.738 -0.260 1.00 90.12 123 TRP A O 1
ATOM 951 N N . ARG A 1 124 ? 1.138 10.660 -0.144 1.00 90.50 124 ARG A N 1
ATOM 952 C CA . ARG A 1 124 ? 1.469 10.294 -1.524 1.00 90.50 124 ARG A CA 1
ATOM 953 C C . ARG A 1 124 ? 0.747 11.176 -2.541 1.00 90.50 124 ARG A C 1
ATOM 955 O O . ARG A 1 124 ? 1.397 11.699 -3.442 1.00 90.50 124 ARG A O 1
ATOM 962 N N . GLN A 1 125 ? -0.555 11.408 -2.359 1.00 88.06 125 GLN A N 1
ATOM 963 C CA . GLN A 1 125 ? -1.334 12.319 -3.210 1.00 88.06 125 GLN A CA 1
ATOM 964 C C . GLN A 1 125 ? -0.755 13.741 -3.204 1.00 88.06 125 GLN A C 1
ATOM 966 O O . GLN A 1 125 ? -0.567 14.339 -4.261 1.00 88.06 125 GLN A O 1
ATOM 971 N N . LEU A 1 126 ? -0.439 14.276 -2.019 1.00 89.31 126 LEU A N 1
ATOM 972 C CA . LEU A 1 126 ? 0.164 15.601 -1.872 1.00 89.31 126 LEU A CA 1
ATOM 973 C C . LEU A 1 126 ? 1.559 15.651 -2.495 1.00 89.31 126 LEU A C 1
ATOM 975 O O . LEU A 1 126 ? 1.880 16.618 -3.174 1.00 89.31 126 LEU A O 1
ATOM 979 N N . SER A 1 127 ? 2.364 14.605 -2.318 1.00 90.00 127 SER A N 1
ATOM 980 C CA . SER A 1 127 ? 3.700 14.504 -2.912 1.00 90.00 127 SER A CA 1
ATOM 981 C C . SER A 1 127 ? 3.624 14.510 -4.437 1.00 90.00 127 SER A C 1
ATOM 983 O O . SER A 1 127 ? 4.301 15.309 -5.075 1.00 90.00 127 SER A O 1
ATOM 985 N N . ALA A 1 128 ? 2.753 13.683 -5.024 1.00 89.00 128 ALA A N 1
ATOM 986 C CA . ALA A 1 128 ? 2.514 13.655 -6.466 1.00 89.00 128 ALA A CA 1
ATOM 987 C C . ALA A 1 128 ? 2.039 15.022 -6.983 1.00 89.00 128 ALA A C 1
ATOM 989 O O . ALA A 1 128 ? 2.581 15.535 -7.960 1.00 89.00 128 ALA A O 1
ATOM 990 N N . PHE A 1 129 ? 1.088 15.654 -6.283 1.00 88.69 129 PHE A N 1
ATOM 991 C CA . PHE A 1 129 ? 0.612 16.998 -6.607 1.00 88.69 129 PHE A CA 1
ATOM 992 C C . PHE A 1 129 ? 1.726 18.051 -6.536 1.00 88.69 129 PHE A C 1
ATOM 994 O O . PHE A 1 129 ? 1.816 18.898 -7.417 1.00 88.69 129 PHE A O 1
ATOM 1001 N N . LEU A 1 130 ? 2.577 18.025 -5.508 1.00 89.62 130 LEU A N 1
ATOM 1002 C CA . LEU A 1 130 ? 3.646 19.009 -5.324 1.00 89.62 130 LEU A CA 1
ATOM 1003 C C . LEU A 1 130 ? 4.781 18.840 -6.341 1.00 89.62 130 LEU A C 1
ATOM 1005 O O . LEU A 1 130 ? 5.328 19.848 -6.793 1.00 89.62 130 LEU A O 1
ATOM 1009 N N . LEU A 1 131 ? 5.092 17.595 -6.715 1.00 88.75 131 LEU A N 1
ATOM 1010 C CA . LEU A 1 131 ? 6.108 17.247 -7.712 1.00 88.75 131 LEU A CA 1
ATOM 1011 C C . LEU A 1 131 ? 5.651 17.501 -9.155 1.00 88.75 131 LEU A C 1
ATOM 1013 O O . LEU A 1 131 ? 6.498 17.626 -10.036 1.00 88.75 131 LEU A O 1
ATOM 1017 N N . HIS A 1 132 ? 4.342 17.582 -9.413 1.00 88.06 132 HIS A N 1
ATOM 1018 C CA . HIS A 1 132 ? 3.830 17.777 -10.767 1.00 88.06 132 HIS A CA 1
ATOM 1019 C C . HIS A 1 132 ? 4.263 19.149 -11.326 1.00 88.06 132 HIS A C 1
ATOM 1021 O O . HIS A 1 132 ? 3.978 20.174 -10.693 1.00 88.06 132 HIS A O 1
ATOM 1027 N N . PRO A 1 133 ? 4.898 19.210 -12.518 1.00 86.25 133 PRO A N 1
ATOM 1028 C CA . PRO A 1 133 ? 5.415 20.461 -13.081 1.00 86.25 133 PRO A CA 1
ATOM 1029 C C . PRO A 1 133 ? 4.300 21.493 -13.301 1.00 86.25 133 PRO A C 1
ATOM 1031 O O . PRO A 1 133 ? 4.465 22.671 -12.982 1.00 86.25 133 PRO A O 1
ATOM 1034 N N . THR A 1 134 ? 3.124 21.030 -13.734 1.00 88.00 134 THR A N 1
ATOM 1035 C CA . THR A 1 134 ? 1.936 21.866 -13.962 1.00 88.00 134 THR A CA 1
ATOM 1036 C C . THR A 1 134 ? 0.783 21.473 -13.036 1.00 88.00 134 THR A C 1
ATOM 1038 O O . THR A 1 134 ? -0.169 20.806 -13.428 1.00 88.00 134 THR A O 1
ATOM 1041 N N . ARG A 1 135 ? 0.868 21.841 -11.755 1.00 84.88 135 ARG A N 1
ATOM 1042 C CA . ARG A 1 135 ? -0.070 21.391 -10.699 1.00 84.88 135 ARG A CA 1
ATOM 1043 C C . ARG A 1 135 ? -1.560 21.618 -10.994 1.00 84.88 135 ARG A C 1
ATOM 1045 O O . ARG A 1 135 ? -2.410 20.896 -10.478 1.00 84.88 135 ARG A O 1
ATOM 1052 N N . SER A 1 136 ? -1.889 22.625 -11.801 1.00 86.81 136 SER A N 1
ATOM 1053 C CA . SER A 1 136 ? -3.266 22.963 -12.183 1.00 86.81 136 SER A CA 1
ATOM 1054 C C . SER A 1 136 ? -3.937 21.916 -13.069 1.00 86.81 136 SER A C 1
ATOM 1056 O O . SER A 1 136 ? -5.164 21.853 -13.084 1.00 86.81 136 SER A O 1
ATOM 1058 N N . GLU A 1 137 ? -3.163 21.102 -13.789 1.00 85.31 137 GLU A N 1
ATOM 1059 C CA . GLU A 1 137 ? -3.693 20.117 -14.739 1.00 85.31 137 GLU A CA 1
ATOM 1060 C C . GLU A 1 137 ? -4.308 18.900 -14.045 1.00 85.31 137 GLU A C 1
ATOM 1062 O O . GLU A 1 137 ? -5.174 18.246 -14.619 1.00 85.31 137 GLU A O 1
ATOM 1067 N N . ARG A 1 138 ? -3.925 18.629 -12.786 1.00 82.38 138 ARG A N 1
ATOM 1068 C CA . ARG A 1 138 ? -4.409 17.477 -11.997 1.00 82.38 138 ARG A CA 1
ATOM 1069 C C . ARG A 1 138 ? -4.263 16.137 -12.735 1.00 82.38 138 ARG A C 1
ATOM 1071 O O . ARG A 1 138 ? -5.051 15.217 -12.525 1.00 82.38 138 ARG A O 1
ATOM 1078 N N . THR A 1 139 ? -3.256 16.036 -13.590 1.00 88.50 139 THR A N 1
ATOM 1079 C CA . THR A 1 139 ? -2.858 14.818 -14.292 1.00 88.50 139 THR A CA 1
ATOM 1080 C C . THR A 1 139 ? -1.876 14.000 -13.451 1.00 88.50 139 THR A C 1
ATOM 1082 O O . THR A 1 139 ? -1.324 14.513 -12.470 1.00 88.50 139 THR A O 1
ATOM 1085 N N . PRO A 1 140 ? -1.661 12.715 -13.789 1.00 89.12 140 PRO A N 1
ATOM 1086 C CA . PRO A 1 140 ? -0.611 11.922 -13.165 1.00 89.12 140 PRO A CA 1
ATOM 1087 C C . PRO A 1 140 ? 0.766 12.576 -13.309 1.00 89.12 140 PRO A C 1
ATOM 1089 O O . PRO A 1 140 ? 1.045 13.241 -14.304 1.00 89.12 140 PRO A O 1
ATOM 1092 N N . LEU A 1 141 ? 1.631 12.365 -12.318 1.00 89.31 141 LEU A N 1
ATOM 1093 C CA . LEU A 1 141 ? 3.021 12.800 -12.346 1.00 89.31 141 LEU A CA 1
ATOM 1094 C C . LEU A 1 141 ? 3.732 12.190 -13.557 1.00 89.31 141 LEU A C 1
ATOM 1096 O O . LEU A 1 141 ? 3.641 10.987 -13.795 1.00 89.31 141 LEU A O 1
ATOM 1100 N N . VAL A 1 142 ? 4.460 13.027 -14.289 1.00 86.75 142 VAL A N 1
ATOM 1101 C CA . VAL A 1 142 ? 5.311 12.604 -15.401 1.00 86.75 142 VAL A CA 1
ATOM 1102 C C . VAL A 1 142 ? 6.762 12.573 -14.909 1.00 86.75 142 VAL A C 1
ATOM 1104 O O . VAL A 1 142 ? 7.180 13.514 -14.223 1.00 86.75 142 VAL A O 1
ATOM 1107 N N . PRO A 1 143 ? 7.534 11.514 -15.210 1.00 86.06 143 PRO A N 1
ATOM 1108 C CA . PRO A 1 143 ? 8.948 11.463 -14.863 1.00 86.06 143 PRO A CA 1
ATOM 1109 C C . PRO A 1 143 ? 9.726 12.624 -15.503 1.00 86.06 143 PRO A C 1
ATOM 1111 O O . PRO A 1 143 ? 9.449 13.017 -16.634 1.00 86.06 143 PRO A O 1
ATOM 1114 N N . SER A 1 144 ? 10.743 13.151 -14.815 1.00 86.56 144 SER A N 1
ATOM 1115 C CA . SER A 1 144 ? 11.695 14.073 -15.453 1.00 86.56 144 SER A CA 1
ATOM 1116 C C . SER A 1 144 ? 12.500 13.312 -16.508 1.00 86.56 144 SER A C 1
ATOM 1118 O O . SER A 1 144 ? 13.083 12.273 -16.191 1.00 86.56 144 SER A O 1
ATOM 1120 N N . GLU A 1 145 ? 12.534 13.822 -17.740 1.00 84.12 145 GLU A N 1
ATOM 1121 C CA . GLU A 1 145 ? 13.186 13.170 -18.885 1.00 84.12 145 GLU A CA 1
ATOM 1122 C C . GLU A 1 145 ? 14.674 12.889 -18.617 1.00 84.12 145 GLU A C 1
ATOM 1124 O O . GLU A 1 145 ? 15.131 11.754 -18.777 1.00 84.12 145 GLU A O 1
ATOM 1129 N N . ASP A 1 146 ? 15.404 13.879 -18.096 1.00 82.06 146 ASP A N 1
ATOM 1130 C CA . ASP A 1 146 ? 16.834 13.763 -17.787 1.00 82.06 146 ASP A CA 1
ATOM 1131 C C . ASP A 1 146 ? 17.114 12.686 -16.726 1.00 82.06 146 ASP A C 1
ATOM 1133 O O . ASP A 1 146 ? 17.969 11.812 -16.904 1.00 82.06 146 ASP A O 1
ATOM 1137 N N . VAL A 1 147 ? 16.363 12.718 -15.619 1.00 79.38 147 VAL A N 1
ATOM 1138 C CA . VAL A 1 147 ? 16.531 11.775 -14.500 1.00 79.38 147 VAL A CA 1
ATOM 1139 C C . VAL A 1 147 ? 16.169 10.357 -14.935 1.00 79.38 147 VAL A C 1
ATOM 1141 O O . VAL A 1 147 ? 16.900 9.410 -14.638 1.00 79.38 147 VAL A O 1
ATOM 1144 N N . SER A 1 148 ? 15.070 10.217 -15.675 1.00 84.75 148 SER A N 1
ATOM 1145 C CA . SER A 1 148 ? 14.576 8.922 -16.147 1.00 84.75 148 SER A CA 1
ATOM 1146 C C . SER A 1 148 ? 15.543 8.296 -17.138 1.00 84.75 148 SER A C 1
ATOM 1148 O O . SER A 1 148 ? 15.837 7.111 -17.027 1.00 84.75 148 SER A O 1
ATOM 1150 N N . THR A 1 149 ? 16.116 9.093 -18.044 1.00 89.19 149 THR A N 1
ATOM 1151 C CA . THR A 1 149 ? 17.111 8.621 -19.014 1.00 89.19 149 THR A CA 1
ATOM 1152 C C . THR A 1 149 ? 18.358 8.086 -18.314 1.00 89.19 149 THR A C 1
ATOM 1154 O O . THR A 1 149 ? 18.827 6.991 -18.633 1.00 89.19 149 THR A O 1
ATOM 1157 N N . GLN A 1 150 ? 18.881 8.811 -17.320 1.00 90.75 150 GLN A N 1
ATOM 1158 C CA . GLN A 1 150 ? 20.056 8.368 -16.568 1.00 90.75 150 GLN A CA 1
ATOM 1159 C C . GLN A 1 150 ? 19.778 7.092 -15.758 1.00 90.75 150 GLN A C 1
ATOM 1161 O O . GLN A 1 150 ? 20.590 6.164 -15.773 1.00 90.75 150 GLN A O 1
ATOM 1166 N N . GLN A 1 151 ? 18.648 7.029 -15.050 1.00 92.69 151 GLN A N 1
ATOM 1167 C CA . GLN A 1 151 ? 18.271 5.853 -14.259 1.00 92.69 151 GLN A CA 1
ATOM 1168 C C . GLN A 1 151 ? 18.009 4.634 -15.150 1.00 92.69 151 GLN A C 1
ATOM 1170 O O . GLN A 1 151 ? 18.483 3.536 -14.849 1.00 92.69 151 GLN A O 1
ATOM 1175 N N . ALA A 1 152 ? 17.325 4.831 -16.278 1.00 93.62 152 ALA A N 1
ATOM 1176 C CA . ALA A 1 152 ? 17.064 3.777 -17.245 1.00 93.62 152 ALA A CA 1
ATOM 1177 C C . ALA A 1 152 ? 18.361 3.246 -17.865 1.00 93.62 152 ALA A C 1
ATOM 1179 O O . ALA A 1 152 ? 18.520 2.035 -17.984 1.00 93.62 152 ALA A O 1
ATOM 1180 N N . GLN A 1 153 ? 19.329 4.119 -18.163 1.00 93.81 153 GLN A N 1
ATOM 1181 C CA . GLN A 1 153 ? 20.657 3.709 -18.623 1.00 93.81 153 GLN A CA 1
ATOM 1182 C C . GLN A 1 153 ? 21.378 2.834 -17.586 1.00 93.81 153 GLN A C 1
ATOM 1184 O O . GLN A 1 153 ? 21.947 1.799 -17.927 1.00 93.81 153 GLN A O 1
ATOM 1189 N N . GLN A 1 154 ? 21.355 3.222 -16.308 1.00 94.19 154 GLN A N 1
ATOM 1190 C CA . GLN A 1 154 ? 21.993 2.443 -15.241 1.00 94.19 154 GLN A CA 1
ATOM 1191 C C . GLN A 1 154 ? 21.353 1.060 -15.079 1.00 94.19 154 GLN A C 1
ATOM 1193 O O . GLN A 1 154 ? 22.068 0.066 -14.924 1.00 94.19 154 GLN A O 1
ATOM 1198 N N . LEU A 1 155 ? 20.021 0.987 -15.143 1.00 94.81 155 LEU A N 1
ATOM 1199 C CA . LEU A 1 155 ? 19.299 -0.278 -15.061 1.00 94.81 155 LEU A CA 1
ATOM 1200 C C . LEU A 1 155 ? 19.525 -1.147 -16.307 1.00 94.81 155 LEU A C 1
ATOM 1202 O O . LEU A 1 155 ? 19.773 -2.342 -16.159 1.00 94.81 155 LEU A O 1
ATOM 1206 N N . ALA A 1 156 ? 19.528 -0.564 -17.509 1.00 94.75 156 ALA A N 1
ATOM 1207 C CA . ALA A 1 156 ? 19.829 -1.274 -18.752 1.00 94.75 156 ALA A CA 1
ATOM 1208 C C . ALA A 1 156 ? 21.226 -1.910 -18.711 1.00 94.75 156 ALA A C 1
ATOM 1210 O O . ALA A 1 156 ? 21.365 -3.094 -19.000 1.00 94.75 156 ALA A O 1
ATOM 1211 N N . VAL A 1 157 ? 22.244 -1.177 -18.243 1.00 92.19 157 VAL A N 1
ATOM 1212 C CA . VAL A 1 157 ? 23.607 -1.709 -18.057 1.00 92.19 157 VAL A CA 1
ATOM 1213 C C . VAL A 1 157 ? 23.638 -2.848 -17.034 1.00 92.19 157 VAL A C 1
ATOM 1215 O O . VAL A 1 157 ? 24.347 -3.838 -17.222 1.00 92.19 157 VAL A O 1
ATOM 1218 N N . ALA A 1 158 ? 22.888 -2.731 -15.935 1.00 95.25 158 ALA A N 1
ATOM 1219 C CA . ALA A 1 158 ? 22.821 -3.782 -14.923 1.00 95.25 158 ALA A CA 1
ATOM 1220 C C . ALA A 1 158 ? 22.158 -5.059 -15.466 1.00 95.25 158 ALA A C 1
ATOM 1222 O O . ALA A 1 158 ? 22.700 -6.148 -15.268 1.00 95.25 158 ALA A O 1
ATOM 1223 N N . LEU A 1 159 ? 21.039 -4.923 -16.186 1.00 92.75 159 LEU A N 1
ATOM 1224 C CA . LEU A 1 159 ? 20.346 -6.027 -16.859 1.00 92.75 159 LEU A CA 1
ATOM 1225 C C . LEU A 1 159 ? 21.197 -6.640 -17.977 1.00 92.75 159 LEU A C 1
ATOM 1227 O O . LEU A 1 159 ? 21.233 -7.862 -18.116 1.00 92.75 159 LEU A O 1
ATOM 1231 N N . GLY A 1 160 ? 21.938 -5.811 -18.716 1.00 91.38 160 GLY A N 1
ATOM 1232 C CA . GLY A 1 160 ? 22.848 -6.220 -19.786 1.00 91.38 160 GLY A CA 1
ATOM 1233 C C . GLY A 1 160 ? 23.856 -7.276 -19.341 1.00 91.38 160 GLY A C 1
ATOM 1234 O O . GLY A 1 160 ? 24.151 -8.197 -20.087 1.00 91.38 160 GLY A O 1
ATOM 1235 N N . ARG A 1 161 ? 24.290 -7.265 -18.075 1.00 91.38 161 ARG A N 1
ATOM 1236 C CA . ARG A 1 161 ? 25.187 -8.307 -17.534 1.00 91.38 161 ARG A CA 1
ATOM 1237 C C . ARG A 1 161 ? 24.618 -9.723 -17.647 1.00 91.38 161 ARG A C 1
ATOM 1239 O O . ARG A 1 161 ? 25.387 -10.671 -17.763 1.00 91.38 161 ARG A O 1
ATOM 1246 N N . PHE A 1 162 ? 23.297 -9.864 -17.569 1.00 93.56 162 PHE A N 1
ATOM 1247 C CA . PHE A 1 162 ? 22.600 -11.130 -17.778 1.00 93.56 162 PHE A CA 1
ATOM 1248 C C . PHE A 1 162 ? 22.186 -11.304 -19.245 1.00 93.56 162 PHE A C 1
ATOM 1250 O O . PHE A 1 162 ? 22.363 -12.379 -19.814 1.00 93.56 162 PHE A O 1
ATOM 1257 N N . LEU A 1 163 ? 21.655 -10.243 -19.860 1.00 94.62 163 LEU A N 1
ATOM 1258 C CA . LEU A 1 163 ? 21.099 -10.291 -21.213 1.00 94.62 163 LEU A CA 1
ATOM 1259 C C . LEU A 1 163 ? 22.164 -10.456 -22.308 1.00 94.62 163 LEU A C 1
ATOM 1261 O O . LEU A 1 163 ? 21.858 -11.031 -23.346 1.00 94.62 163 LEU A O 1
ATOM 1265 N N . ASP A 1 164 ? 23.408 -10.033 -22.070 1.00 91.50 164 ASP A N 1
ATOM 1266 C CA . ASP A 1 164 ? 24.517 -10.062 -23.036 1.00 91.50 164 ASP A CA 1
ATOM 1267 C C . ASP A 1 164 ? 24.772 -11.453 -23.632 1.00 91.50 164 ASP A C 1
ATOM 1269 O O . ASP A 1 164 ? 25.228 -11.555 -24.770 1.00 91.50 164 ASP A O 1
ATOM 1273 N N . ALA A 1 165 ? 24.460 -12.527 -22.897 1.00 93.81 165 ALA A N 1
ATOM 1274 C CA . ALA A 1 165 ? 24.583 -13.902 -23.385 1.00 93.81 165 ALA A CA 1
ATOM 1275 C C . ALA A 1 165 ? 23.617 -14.230 -24.542 1.00 93.81 165 ALA A C 1
ATOM 1277 O O . ALA A 1 165 ? 23.846 -15.185 -25.283 1.00 93.81 165 ALA A O 1
ATOM 1278 N N . PHE A 1 166 ? 22.549 -13.445 -24.694 1.00 94.50 166 PHE A N 1
ATOM 1279 C CA . PHE A 1 166 ? 21.485 -13.627 -25.683 1.00 94.50 166 PHE A CA 1
ATOM 1280 C C . PHE A 1 166 ? 21.518 -12.570 -26.798 1.00 94.50 166 PHE A C 1
ATOM 1282 O O . PHE A 1 166 ? 20.709 -12.630 -27.724 1.00 94.50 166 PHE A O 1
ATOM 1289 N N . VAL A 1 167 ? 22.444 -11.608 -26.732 1.00 92.06 167 VAL A N 1
ATOM 1290 C CA . VAL A 1 167 ? 22.604 -10.549 -27.737 1.00 92.06 167 VAL A CA 1
ATOM 1291 C C . VAL A 1 167 ? 23.689 -10.950 -28.734 1.00 92.06 167 VAL A C 1
ATOM 1293 O O . VAL A 1 167 ? 24.743 -11.468 -28.365 1.00 92.06 167 VAL A O 1
ATOM 1296 N N . SER A 1 168 ? 23.443 -10.697 -30.020 1.00 86.25 168 SER A N 1
ATOM 1297 C CA . SER A 1 168 ? 24.440 -10.938 -31.070 1.00 86.25 168 SER A CA 1
ATOM 1298 C C . SER A 1 168 ? 25.730 -10.148 -30.805 1.00 86.25 168 SER A C 1
ATOM 1300 O O . SER A 1 168 ? 25.705 -9.049 -30.257 1.00 86.25 168 SER A O 1
ATOM 1302 N N . GLY A 1 169 ? 26.880 -10.688 -31.222 1.00 82.56 169 GLY A N 1
ATOM 1303 C CA . GLY A 1 169 ? 28.182 -10.022 -31.056 1.00 82.56 169 GLY A CA 1
ATOM 1304 C C . GLY A 1 169 ? 28.380 -8.772 -31.925 1.00 82.56 169 GLY A C 1
ATOM 1305 O O . GLY A 1 169 ? 29.395 -8.092 -31.788 1.00 82.56 169 GLY A O 1
ATOM 1306 N N . ASP A 1 170 ? 27.432 -8.479 -32.818 1.00 92.50 170 ASP A N 1
ATOM 1307 C CA . ASP A 1 170 ? 27.434 -7.283 -33.652 1.00 92.50 170 ASP A CA 1
ATOM 1308 C C . ASP A 1 170 ? 27.251 -6.019 -32.794 1.00 92.50 170 ASP A C 1
ATOM 1310 O O . ASP A 1 170 ? 26.365 -5.934 -31.939 1.00 92.50 170 ASP A O 1
ATOM 1314 N N . ARG A 1 171 ? 28.120 -5.030 -33.018 1.00 88.56 171 ARG A N 1
ATOM 1315 C CA . ARG A 1 171 ? 28.155 -3.794 -32.236 1.00 88.56 171 ARG A CA 1
ATOM 1316 C C . ARG A 1 171 ? 26.932 -2.910 -32.480 1.00 88.56 171 ARG A C 1
ATOM 1318 O O . ARG A 1 171 ? 26.483 -2.273 -31.530 1.00 88.56 171 ARG A O 1
ATOM 1325 N N . GLU A 1 172 ? 26.425 -2.850 -33.709 1.00 91.81 172 GLU A N 1
ATOM 1326 C CA . GLU A 1 172 ? 25.241 -2.052 -34.044 1.00 91.81 172 GLU A CA 1
ATOM 1327 C C . GLU A 1 172 ? 24.001 -2.680 -33.409 1.00 91.81 172 GLU A C 1
ATOM 1329 O O . GLU A 1 172 ? 23.288 -2.001 -32.675 1.00 91.81 172 GLU A O 1
ATOM 1334 N N . VAL A 1 173 ? 23.834 -4.000 -33.545 1.00 89.69 173 VAL A N 1
ATOM 1335 C CA . VAL A 1 173 ? 22.713 -4.739 -32.931 1.00 89.69 173 VAL A CA 1
ATOM 1336 C C . VAL A 1 173 ? 22.717 -4.602 -31.409 1.00 89.69 173 VAL A C 1
ATOM 1338 O O . VAL A 1 173 ? 21.669 -4.417 -30.793 1.00 89.69 173 VAL A O 1
ATOM 1341 N N . ARG A 1 174 ? 23.895 -4.665 -30.780 1.00 89.69 174 ARG A N 1
ATOM 1342 C CA . ARG A 1 174 ? 24.031 -4.461 -29.333 1.00 89.69 174 ARG A CA 1
ATOM 1343 C C . ARG A 1 174 ? 23.633 -3.044 -28.917 1.00 89.69 174 ARG A C 1
ATOM 1345 O O . ARG A 1 174 ? 22.921 -2.877 -27.933 1.00 89.69 174 ARG A O 1
ATOM 1352 N N . TYR A 1 175 ? 24.084 -2.036 -29.660 1.00 90.25 175 TYR A N 1
ATOM 1353 C CA . TYR A 1 175 ? 23.745 -0.642 -29.384 1.00 90.25 175 TYR A CA 1
ATOM 1354 C C . TYR A 1 175 ? 22.239 -0.378 -29.536 1.00 90.25 175 TYR A C 1
ATOM 1356 O O . TYR A 1 175 ? 21.634 0.269 -28.682 1.00 90.25 175 TYR A O 1
ATOM 1364 N N . GLU A 1 176 ? 21.618 -0.915 -30.588 1.00 92.44 176 GLU A N 1
ATOM 1365 C CA . GLU A 1 176 ? 20.171 -0.829 -30.805 1.00 92.44 176 GLU A CA 1
ATOM 1366 C C . GLU A 1 176 ? 19.381 -1.539 -29.700 1.00 92.44 176 GLU A C 1
ATOM 1368 O O . GLU A 1 176 ? 18.426 -0.973 -29.166 1.00 92.44 176 GLU A O 1
ATOM 1373 N N . GLN A 1 177 ? 19.805 -2.741 -29.299 1.00 94.50 177 GLN A N 1
ATOM 1374 C CA . GLN A 1 177 ? 19.170 -3.494 -28.218 1.00 94.50 177 GLN A CA 1
ATOM 1375 C C . GLN A 1 177 ? 19.224 -2.740 -26.883 1.00 94.50 177 GLN A C 1
ATOM 1377 O O . GLN A 1 177 ? 18.211 -2.673 -26.184 1.00 94.50 177 GLN A O 1
ATOM 1382 N N . GLU A 1 178 ? 20.376 -2.169 -26.524 1.00 92.62 178 GLU A N 1
ATOM 1383 C CA . GLU A 1 178 ? 20.536 -1.414 -25.279 1.00 92.62 178 GLU A CA 1
ATOM 1384 C C . GLU A 1 178 ? 19.678 -0.140 -25.278 1.00 92.62 178 GLU A C 1
ATOM 1386 O O . GLU A 1 178 ? 19.008 0.155 -24.285 1.00 92.62 178 GLU A O 1
ATOM 1391 N N . ASN A 1 179 ? 19.638 0.587 -26.402 1.00 93.25 179 ASN A N 1
ATOM 1392 C CA . ASN A 1 179 ? 18.780 1.764 -26.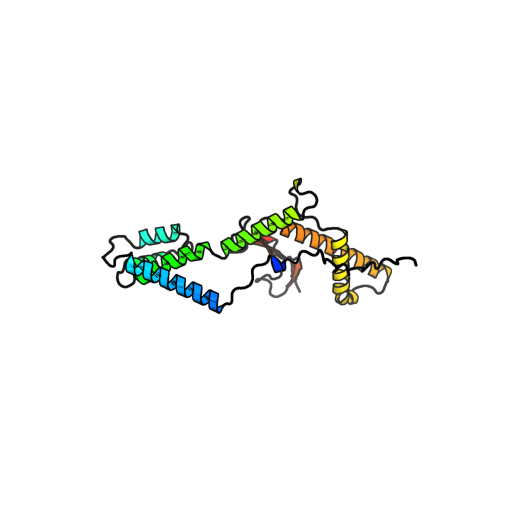550 1.00 93.25 179 ASN A CA 1
ATOM 1393 C C . ASN A 1 179 ? 17.300 1.411 -26.398 1.00 93.25 179 ASN A C 1
ATOM 1395 O O . ASN A 1 179 ? 16.597 2.068 -25.632 1.00 93.25 179 ASN A O 1
ATOM 1399 N N . HIS A 1 180 ? 16.842 0.352 -27.064 1.00 95.50 180 HIS A N 1
ATOM 1400 C CA . HIS A 1 180 ? 15.452 -0.078 -26.966 1.00 95.50 180 HIS A CA 1
ATOM 1401 C C . HIS A 1 180 ? 15.106 -0.564 -25.548 1.00 95.50 180 HIS A C 1
ATOM 1403 O O . HIS A 1 180 ? 14.042 -0.245 -25.024 1.00 95.50 180 HIS A O 1
ATOM 1409 N N . LEU A 1 181 ? 16.021 -1.264 -24.865 1.00 96.06 181 LEU A N 1
ATOM 1410 C CA . LEU A 1 181 ? 15.828 -1.644 -23.462 1.00 96.06 181 LEU A CA 1
ATOM 1411 C C . LEU A 1 181 ? 15.680 -0.413 -22.554 1.00 96.06 181 LEU A C 1
ATOM 1413 O O . LEU A 1 181 ? 14.838 -0.416 -21.656 1.00 96.06 181 LEU A O 1
ATOM 1417 N N . ARG A 1 182 ? 16.461 0.650 -22.790 1.00 95.44 182 ARG A N 1
ATOM 1418 C CA . ARG A 1 182 ? 16.322 1.916 -22.056 1.00 95.44 182 ARG A CA 1
ATOM 1419 C C . ARG A 1 182 ? 14.939 2.533 -22.268 1.00 95.44 182 ARG A C 1
ATOM 1421 O O . ARG A 1 182 ? 14.333 2.960 -21.290 1.00 95.44 182 ARG A O 1
ATOM 1428 N N . GLU A 1 183 ? 14.435 2.552 -23.499 1.00 94.38 183 GLU A N 1
ATOM 1429 C CA . GLU A 1 183 ? 13.088 3.052 -23.816 1.00 94.38 183 GLU A CA 1
ATOM 1430 C C . GLU A 1 183 ? 12.005 2.252 -23.080 1.00 94.38 183 GLU A C 1
ATOM 1432 O O . GLU A 1 183 ? 11.170 2.838 -22.395 1.00 94.38 183 GLU A O 1
ATOM 1437 N N . VAL A 1 184 ? 12.082 0.916 -23.107 1.00 95.56 184 VAL A N 1
ATOM 1438 C CA . VAL A 1 184 ? 11.161 0.044 -22.357 1.00 95.56 184 VAL A CA 1
ATOM 1439 C C . VAL A 1 184 ? 11.189 0.359 -20.858 1.00 95.56 184 VAL A C 1
ATOM 1441 O O . VAL A 1 184 ? 10.139 0.461 -20.225 1.00 95.56 184 VAL A O 1
ATOM 1444 N N . ILE A 1 185 ? 12.376 0.552 -20.274 1.00 95.31 185 ILE A N 1
ATOM 1445 C CA . ILE A 1 185 ? 12.515 0.897 -18.852 1.00 95.31 185 ILE A CA 1
ATOM 1446 C C . ILE A 1 185 ? 11.875 2.257 -18.539 1.00 95.31 185 ILE A C 1
ATOM 1448 O O . ILE A 1 185 ? 11.220 2.385 -17.501 1.00 95.31 185 ILE A O 1
ATOM 1452 N N . VAL A 1 186 ? 12.042 3.259 -19.409 1.00 93.69 186 VAL A N 1
ATOM 1453 C CA . VAL A 1 186 ? 11.420 4.584 -19.243 1.00 93.69 186 VAL A CA 1
ATOM 1454 C C . VAL A 1 186 ? 9.895 4.473 -19.256 1.00 93.69 186 VAL A C 1
ATOM 1456 O O . VAL A 1 186 ? 9.244 5.032 -18.373 1.00 93.69 186 VAL A O 1
ATOM 1459 N N . GLU A 1 187 ? 9.323 3.698 -20.177 1.00 93.69 187 GLU A N 1
ATOM 1460 C CA . GLU A 1 187 ? 7.873 3.470 -20.237 1.00 93.69 187 GLU A CA 1
ATOM 1461 C C . GLU A 1 187 ? 7.352 2.726 -18.995 1.00 93.69 187 GLU A C 1
ATOM 1463 O O . GLU A 1 187 ? 6.339 3.108 -18.398 1.00 93.69 187 GLU A O 1
ATOM 1468 N N . CYS A 1 188 ? 8.077 1.708 -18.517 1.00 93.62 188 CYS A N 1
ATOM 1469 C CA . CYS A 1 188 ? 7.744 1.036 -17.259 1.00 93.62 188 CYS A CA 1
ATOM 1470 C C . CYS A 1 188 ? 7.809 1.990 -16.056 1.00 93.62 188 CYS A C 1
ATOM 1472 O O . CYS A 1 188 ? 6.955 1.927 -15.166 1.00 93.62 188 CYS A O 1
ATOM 1474 N N . ALA A 1 189 ? 8.794 2.892 -16.023 1.00 91.94 189 ALA A N 1
ATOM 1475 C CA . ALA A 1 189 ? 8.885 3.914 -14.990 1.00 91.94 189 ALA A CA 1
ATOM 1476 C C . ALA A 1 189 ? 7.688 4.871 -15.065 1.00 91.94 189 ALA A C 1
ATOM 1478 O O . ALA A 1 189 ? 7.041 5.094 -14.044 1.00 91.94 189 ALA A O 1
ATOM 1479 N N . ALA A 1 190 ? 7.324 5.362 -16.254 1.00 92.31 190 ALA A N 1
ATOM 1480 C CA . ALA A 1 190 ? 6.154 6.218 -16.452 1.00 92.31 190 ALA A CA 1
ATOM 1481 C C . ALA A 1 190 ? 4.866 5.571 -15.912 1.00 92.31 190 ALA A C 1
ATOM 1483 O O . ALA A 1 190 ? 4.078 6.227 -15.225 1.00 92.31 190 ALA A O 1
ATOM 1484 N N . PHE A 1 191 ? 4.691 4.262 -16.111 1.00 94.38 191 PHE A N 1
ATOM 1485 C CA . PHE A 1 191 ? 3.587 3.523 -15.499 1.00 94.38 191 PHE A CA 1
ATOM 1486 C C . PHE A 1 191 ? 3.664 3.488 -13.961 1.00 94.38 191 PHE A C 1
ATOM 1488 O O . PHE A 1 191 ? 2.657 3.688 -13.280 1.00 94.38 191 PHE A O 1
ATOM 1495 N N . GLY A 1 192 ? 4.855 3.309 -13.384 1.00 92.38 192 GLY A N 1
ATOM 1496 C CA . GLY A 1 192 ? 5.066 3.424 -11.936 1.00 92.38 192 GLY A CA 1
ATOM 1497 C C . GLY A 1 192 ? 4.673 4.799 -11.378 1.00 92.38 192 GLY A C 1
ATOM 1498 O O . GLY A 1 192 ? 4.006 4.882 -10.345 1.00 92.38 192 GLY A O 1
ATOM 1499 N N . TYR A 1 193 ? 5.006 5.877 -12.090 1.00 91.94 193 TYR A N 1
ATOM 1500 C CA . TYR A 1 193 ? 4.595 7.244 -11.751 1.00 91.94 193 TYR A CA 1
ATOM 1501 C C . TYR A 1 193 ? 3.075 7.448 -11.869 1.00 91.94 193 TYR A C 1
ATOM 1503 O O . TYR A 1 193 ? 2.469 8.118 -11.022 1.00 91.94 193 TYR A O 1
ATOM 1511 N N . LEU A 1 194 ? 2.435 6.813 -12.856 1.00 93.75 194 LEU A N 1
ATOM 1512 C CA . LEU A 1 194 ? 0.979 6.782 -12.979 1.00 93.75 194 LEU A CA 1
ATOM 1513 C C . LEU A 1 194 ? 0.338 6.139 -11.749 1.00 93.75 194 LEU A C 1
ATOM 1515 O O . LEU A 1 194 ? -0.562 6.747 -11.164 1.00 93.75 194 LEU A O 1
ATOM 1519 N N . LEU A 1 195 ? 0.807 4.955 -11.336 1.00 93.75 195 LEU A N 1
ATOM 1520 C CA . LEU A 1 195 ? 0.305 4.257 -10.147 1.00 93.75 195 LEU A CA 1
ATOM 1521 C C . LEU A 1 195 ? 0.552 5.069 -8.871 1.00 93.75 195 LEU A C 1
ATOM 1523 O O . LEU A 1 195 ? -0.350 5.213 -8.047 1.00 93.75 195 LEU A O 1
ATOM 1527 N N . PHE A 1 196 ? 1.743 5.660 -8.732 1.00 91.06 196 PHE A N 1
ATOM 1528 C CA . PHE A 1 196 ? 2.085 6.531 -7.607 1.00 91.06 196 PHE A CA 1
ATOM 1529 C C . PHE A 1 196 ? 1.110 7.706 -7.476 1.00 91.06 196 PHE A C 1
ATOM 1531 O O . PHE A 1 196 ? 0.718 8.050 -6.362 1.00 91.06 196 PHE A O 1
ATOM 1538 N N . SER A 1 197 ? 0.670 8.260 -8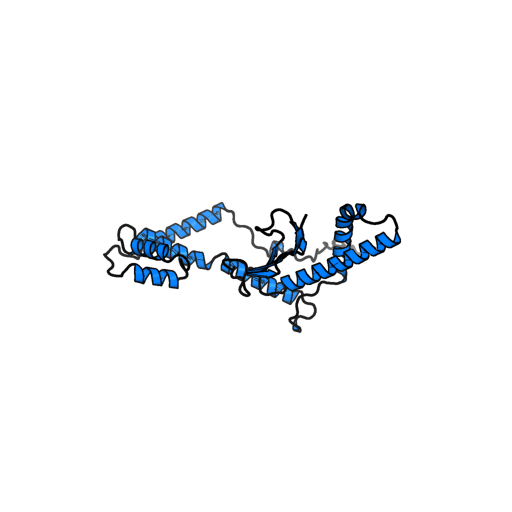.605 1.00 91.25 197 SER A N 1
ATOM 1539 C CA . SER A 1 197 ? -0.258 9.393 -8.666 1.00 91.25 197 SER A CA 1
ATOM 1540 C C . SER A 1 197 ? -1.715 9.026 -8.382 1.00 91.25 197 SER A C 1
ATOM 1542 O O . SER A 1 197 ? -2.542 9.919 -8.196 1.00 91.25 197 SER A O 1
ATOM 1544 N N . GLN A 1 198 ? -2.058 7.736 -8.353 1.00 92.12 198 GLN A N 1
ATOM 1545 C CA . GLN A 1 198 ? -3.421 7.310 -8.062 1.00 92.12 198 GLN A CA 1
ATOM 1546 C C . GLN A 1 198 ? -3.746 7.453 -6.573 1.00 92.12 198 GLN A C 1
ATOM 1548 O O . GLN A 1 198 ? -2.912 7.135 -5.733 1.00 92.12 198 GLN A O 1
ATOM 1553 N N . PRO A 1 199 ? -4.979 7.826 -6.207 1.00 89.38 199 PRO A N 1
ATOM 1554 C CA . PRO A 1 199 ? -5.424 7.801 -4.819 1.00 89.38 199 PRO A CA 1
ATOM 1555 C C . PRO A 1 199 ? -5.323 6.427 -4.150 1.00 89.38 199 PRO A C 1
ATOM 1557 O O . PRO A 1 199 ? -4.990 6.344 -2.977 1.00 89.38 199 PRO A O 1
ATOM 1560 N N . SER A 1 200 ? -5.573 5.358 -4.896 1.00 92.94 200 SER A N 1
ATOM 1561 C CA . SER A 1 200 ? -5.566 3.985 -4.388 1.00 92.94 200 SER A CA 1
ATOM 1562 C C . SER A 1 200 ? -4.186 3.346 -4.390 1.00 92.94 200 SER A C 1
ATOM 1564 O O . SER A 1 200 ? -3.276 3.826 -5.068 1.00 92.94 200 SER A O 1
ATOM 1566 N N . GLU A 1 201 ? -4.032 2.257 -3.640 1.00 93.38 201 GLU A N 1
ATOM 1567 C CA . GLU A 1 201 ? -2.782 1.499 -3.563 1.00 93.38 201 GLU A CA 1
ATOM 1568 C C . GLU A 1 201 ? -2.839 0.251 -4.450 1.00 93.38 201 GLU A C 1
ATOM 1570 O O . GLU A 1 201 ? -3.867 -0.433 -4.516 1.00 93.38 201 GLU A O 1
ATOM 1575 N N . PHE A 1 202 ? -1.719 -0.047 -5.111 1.00 95.06 202 PHE A N 1
ATOM 1576 C CA . PHE A 1 202 ? -1.600 -1.129 -6.082 1.00 95.06 202 PHE A CA 1
ATOM 1577 C C . PHE A 1 202 ? -0.385 -2.006 -5.788 1.00 95.06 202 PHE A C 1
ATOM 1579 O O . PHE A 1 202 ? 0.625 -1.525 -5.278 1.00 95.06 202 PHE A O 1
ATOM 1586 N N . GLN A 1 203 ? -0.470 -3.282 -6.156 1.00 94.50 203 GLN A N 1
ATOM 1587 C CA . GLN A 1 203 ? 0.610 -4.251 -6.012 1.00 94.50 203 GLN A CA 1
ATOM 1588 C C . GLN A 1 203 ? 0.772 -5.072 -7.290 1.00 94.50 203 GLN A C 1
ATOM 1590 O O . GLN A 1 203 ? -0.206 -5.578 -7.842 1.00 94.50 203 GLN A O 1
ATOM 1595 N N . PHE A 1 204 ? 2.021 -5.230 -7.734 1.00 94.94 204 PHE A N 1
ATOM 1596 C CA . PHE A 1 204 ? 2.359 -6.165 -8.802 1.00 94.94 204 PHE A CA 1
ATOM 1597 C C . PHE A 1 204 ? 2.339 -7.602 -8.290 1.00 94.94 204 PHE A C 1
ATOM 1599 O O . PHE A 1 204 ? 2.866 -7.901 -7.214 1.00 94.94 204 PHE A O 1
ATOM 1606 N N . ARG A 1 205 ? 1.770 -8.500 -9.091 1.00 91.12 205 ARG A N 1
ATOM 1607 C CA . ARG A 1 205 ? 1.669 -9.924 -8.780 1.00 91.12 205 ARG A CA 1
ATOM 1608 C C . ARG A 1 205 ? 2.473 -10.751 -9.778 1.00 91.12 205 ARG A C 1
ATOM 1610 O O . ARG A 1 205 ? 2.191 -10.724 -10.971 1.00 91.12 205 ARG A O 1
ATOM 1617 N N . TYR A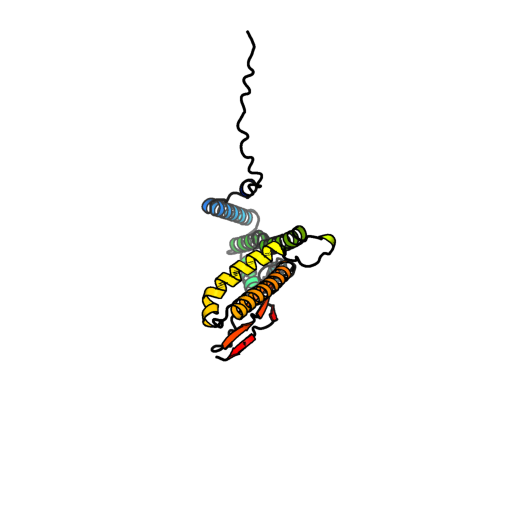 1 206 ? 3.419 -11.531 -9.261 1.00 88.12 206 TYR A N 1
ATOM 1618 C CA . TYR A 1 206 ? 4.276 -12.438 -10.040 1.00 88.12 206 TYR A CA 1
ATOM 1619 C C . TYR A 1 206 ? 4.014 -13.922 -9.762 1.00 88.12 206 TYR A C 1
ATOM 1621 O O . TYR A 1 206 ? 4.630 -14.774 -10.388 1.00 88.12 206 TYR A O 1
ATOM 1629 N N . ASN A 1 207 ? 3.105 -14.234 -8.838 1.00 79.88 207 ASN A N 1
ATOM 1630 C CA . ASN A 1 207 ? 2.740 -15.605 -8.507 1.00 79.88 207 ASN A CA 1
ATOM 1631 C C . ASN A 1 207 ? 1.271 -15.827 -8.855 1.00 79.88 207 ASN A C 1
ATOM 1633 O O . ASN A 1 207 ? 0.419 -14.997 -8.532 1.00 79.88 207 ASN A O 1
ATOM 1637 N N . ASP A 1 208 ? 0.984 -16.965 -9.469 1.00 67.00 208 ASP A N 1
ATOM 1638 C CA . ASP A 1 208 ? -0.359 -17.513 -9.561 1.00 67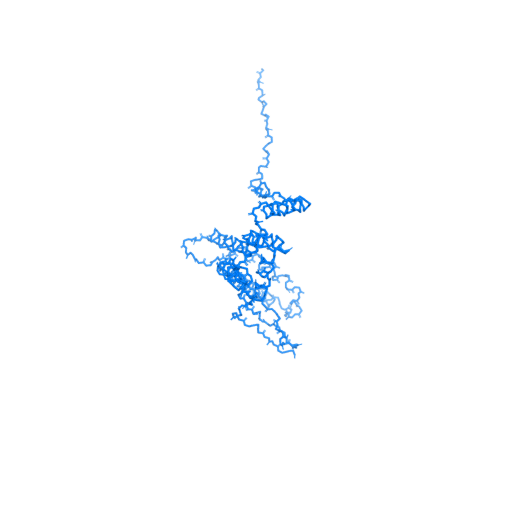.00 208 ASP A CA 1
ATOM 1639 C C . ASP A 1 208 ? -0.378 -18.800 -8.734 1.00 67.00 208 ASP A C 1
ATOM 1641 O O . ASP A 1 208 ? 0.338 -19.752 -9.041 1.00 67.00 208 ASP A O 1
ATOM 1645 N N . GLU A 1 209 ? -1.170 -18.820 -7.658 1.00 61.78 209 GLU A N 1
ATOM 1646 C CA . GLU A 1 209 ? -1.296 -19.980 -6.763 1.00 61.78 209 GLU A CA 1
ATOM 1647 C C . GLU A 1 209 ? -1.775 -21.246 -7.496 1.00 61.78 209 GLU A C 1
ATOM 1649 O O . GLU A 1 209 ? -1.630 -22.351 -6.976 1.00 61.78 209 GLU A O 1
ATOM 1654 N N . SER A 1 210 ? -2.325 -21.101 -8.707 1.00 60.28 210 SER A N 1
ATOM 1655 C CA . SER A 1 210 ? -2.850 -22.204 -9.514 1.00 60.28 210 SER A CA 1
ATOM 1656 C C . SER A 1 210 ? -1.879 -22.768 -10.563 1.00 60.28 210 SER A C 1
ATOM 1658 O O . SER A 1 210 ? -2.139 -23.839 -11.113 1.00 60.28 210 SER A O 1
ATOM 1660 N N . SER A 1 211 ? -0.736 -22.118 -10.800 1.00 57.53 211 SER A N 1
ATOM 1661 C CA . SER A 1 211 ? 0.171 -22.448 -11.907 1.00 57.53 211 SER A CA 1
ATOM 1662 C C . SER A 1 211 ? 1.497 -23.017 -11.398 1.00 57.53 211 SER A C 1
ATOM 1664 O O . SER A 1 211 ? 2.488 -22.305 -11.273 1.00 57.53 211 SER A O 1
ATOM 1666 N N . SER A 1 212 ? 1.555 -24.324 -11.120 1.00 66.19 212 SER A N 1
ATOM 1667 C CA . SER A 1 212 ? 2.773 -24.964 -10.592 1.00 66.19 212 SER A CA 1
ATOM 1668 C C . SER A 1 212 ? 3.913 -25.125 -11.612 1.00 66.19 212 SER A C 1
ATOM 1670 O O . SER A 1 212 ? 4.958 -25.647 -11.242 1.00 66.19 212 SER A O 1
ATOM 1672 N N . ASN A 1 213 ? 3.726 -24.731 -12.880 1.00 72.50 213 ASN A N 1
ATOM 1673 C CA . ASN A 1 213 ? 4.662 -25.062 -13.965 1.00 72.50 213 ASN A CA 1
ATOM 1674 C C . ASN A 1 213 ? 4.790 -23.992 -15.074 1.00 72.50 213 ASN A C 1
ATOM 1676 O O . ASN A 1 213 ? 5.118 -24.329 -16.208 1.00 72.50 213 ASN A O 1
ATOM 1680 N N . GLY A 1 214 ? 4.503 -22.718 -14.787 1.00 79.06 214 GLY A N 1
ATOM 1681 C CA . GLY A 1 214 ? 4.586 -21.636 -15.778 1.00 79.06 214 GLY A CA 1
ATOM 1682 C C . GLY A 1 214 ? 5.459 -20.465 -15.330 1.00 79.06 214 GLY A C 1
ATOM 1683 O O . GLY A 1 214 ? 5.622 -20.226 -14.134 1.00 79.06 214 GLY A O 1
ATOM 1684 N N . ILE A 1 215 ? 6.023 -19.734 -16.292 1.00 87.44 215 ILE A N 1
ATOM 1685 C CA . ILE A 1 215 ? 6.830 -18.529 -16.068 1.00 87.44 215 ILE A CA 1
ATOM 1686 C C . ILE A 1 215 ? 5.945 -17.303 -16.294 1.00 87.44 215 ILE A C 1
ATOM 1688 O O . ILE A 1 215 ? 5.274 -17.190 -17.318 1.00 87.44 215 ILE A O 1
ATOM 1692 N N . VAL A 1 216 ? 5.944 -16.363 -15.347 1.00 89.50 216 VAL A N 1
ATOM 1693 C CA . VAL A 1 216 ? 5.243 -15.085 -15.524 1.00 89.50 216 VAL A CA 1
ATOM 1694 C C . VAL A 1 216 ? 6.042 -14.188 -16.463 1.00 89.50 216 VAL A C 1
ATOM 1696 O O . VAL A 1 216 ? 7.146 -13.763 -16.126 1.00 89.50 216 VAL A O 1
ATOM 1699 N N . ILE A 1 217 ? 5.455 -13.870 -17.617 1.00 91.75 217 ILE A N 1
ATOM 1700 C CA . ILE A 1 217 ? 6.046 -12.977 -18.627 1.00 91.75 217 ILE A CA 1
ATOM 1701 C C . ILE A 1 217 ? 5.531 -11.537 -18.509 1.00 91.75 217 ILE A C 1
ATOM 1703 O O . ILE A 1 217 ? 6.181 -10.605 -18.972 1.00 91.75 217 ILE A O 1
ATOM 1707 N N . CYS A 1 218 ? 4.382 -11.335 -17.856 1.00 91.94 218 CYS A N 1
ATOM 1708 C CA . CYS A 1 218 ? 3.849 -10.013 -17.528 1.00 91.94 218 CYS A CA 1
ATOM 1709 C C . CYS A 1 218 ? 3.162 -10.055 -16.154 1.00 91.94 218 CYS A C 1
ATOM 1711 O O . CYS A 1 218 ? 2.301 -10.920 -15.946 1.00 91.94 218 CYS A O 1
ATOM 1713 N N . PRO A 1 219 ? 3.520 -9.169 -15.203 1.00 94.50 219 PRO A N 1
ATOM 1714 C CA . PRO A 1 219 ? 2.923 -9.188 -13.876 1.00 94.50 219 PRO A CA 1
ATOM 1715 C C . PRO A 1 219 ? 1.440 -8.819 -13.918 1.00 94.50 219 PRO A C 1
ATOM 1717 O O . PRO A 1 219 ? 1.004 -7.968 -14.691 1.00 94.50 219 PRO A O 1
ATOM 1720 N N . GLY A 1 220 ? 0.673 -9.422 -13.014 1.00 94.50 220 GLY A N 1
ATOM 1721 C CA . GLY A 1 220 ? -0.673 -8.959 -12.705 1.00 94.50 220 GLY A CA 1
ATOM 1722 C C . GLY A 1 220 ? -0.643 -7.668 -11.889 1.00 94.50 220 GLY A C 1
ATOM 1723 O O . GLY A 1 220 ? 0.391 -7.288 -11.332 1.00 94.50 220 GLY A O 1
ATOM 1724 N N . LEU A 1 221 ? -1.800 -7.023 -11.775 1.00 96.69 221 LEU A N 1
ATOM 1725 C CA . LEU A 1 221 ? -1.983 -5.812 -10.987 1.00 96.69 221 LEU A CA 1
ATOM 1726 C C . LEU A 1 221 ? -3.199 -5.953 -10.077 1.00 96.69 221 LEU A C 1
ATOM 1728 O O . LEU A 1 221 ? -4.323 -6.152 -10.543 1.00 96.69 221 LEU A O 1
ATOM 1732 N N . ASP A 1 222 ? -2.965 -5.785 -8.783 1.00 96.00 222 ASP A N 1
ATOM 1733 C CA . ASP A 1 222 ? -3.999 -5.795 -7.759 1.00 96.00 222 ASP A CA 1
ATOM 1734 C C . ASP A 1 222 ? -4.179 -4.414 -7.147 1.00 96.00 222 ASP A C 1
ATOM 1736 O O . ASP A 1 222 ? -3.202 -3.739 -6.835 1.00 96.00 222 ASP A O 1
ATOM 1740 N N . LYS A 1 223 ? -5.431 -4.024 -6.908 1.00 96.06 223 LYS A N 1
ATOM 1741 C CA . LYS A 1 223 ? -5.793 -2.902 -6.042 1.00 96.06 223 LYS A CA 1
ATOM 1742 C C . LYS A 1 223 ? -5.924 -3.428 -4.610 1.00 96.06 223 LYS A C 1
ATOM 1744 O O . LYS A 1 223 ? -6.736 -4.318 -4.352 1.00 96.06 223 LYS A O 1
ATOM 1749 N N . ILE A 1 224 ? -5.129 -2.899 -3.682 1.00 94.12 224 ILE A N 1
ATOM 1750 C CA . ILE A 1 224 ? -5.025 -3.416 -2.300 1.00 94.12 224 ILE A CA 1
ATOM 1751 C C . ILE A 1 224 ? -5.611 -2.468 -1.251 1.00 94.12 224 ILE A C 1
ATOM 1753 O O . ILE A 1 224 ? -5.958 -2.915 -0.156 1.00 94.12 224 ILE A O 1
ATOM 1757 N N . ALA A 1 225 ? -5.765 -1.190 -1.593 1.00 92.25 225 ALA A N 1
ATOM 1758 C CA . ALA A 1 225 ? -6.473 -0.209 -0.783 1.00 92.25 225 ALA A CA 1
ATOM 1759 C C . ALA A 1 225 ? -7.315 0.721 -1.662 1.00 92.25 225 ALA A C 1
ATOM 1761 O O . ALA A 1 225 ? -7.010 0.921 -2.844 1.00 92.25 225 ALA A O 1
ATOM 1762 N N . ASP A 1 226 ? -8.368 1.283 -1.081 1.00 91.19 226 ASP A N 1
ATOM 1763 C CA . ASP A 1 226 ? -9.203 2.295 -1.724 1.00 91.19 226 ASP A CA 1
ATOM 1764 C C . ASP A 1 226 ? -8.547 3.691 -1.726 1.00 91.19 226 ASP A C 1
ATOM 1766 O O . ASP A 1 226 ? -7.386 3.874 -1.361 1.00 91.19 226 ASP A O 1
ATOM 1770 N N . GLU A 1 227 ? -9.277 4.684 -2.223 1.00 90.94 227 GLU A N 1
ATOM 1771 C CA . GLU A 1 227 ? -8.865 6.084 -2.350 1.00 90.94 227 GLU A CA 1
ATOM 1772 C C . GLU A 1 227 ? -8.667 6.796 -0.995 1.00 90.94 227 GLU A C 1
ATOM 1774 O O . GLU A 1 227 ? -8.009 7.843 -0.930 1.00 90.94 227 GLU A O 1
ATOM 1779 N N . GLU A 1 228 ? -9.210 6.229 0.085 1.00 86.38 228 GLU A N 1
ATOM 1780 C CA . GLU A 1 228 ? -9.064 6.707 1.459 1.00 86.38 228 GLU A CA 1
ATOM 1781 C C . GLU A 1 228 ? -7.942 5.990 2.222 1.00 86.38 228 GLU A C 1
ATOM 1783 O O . GLU A 1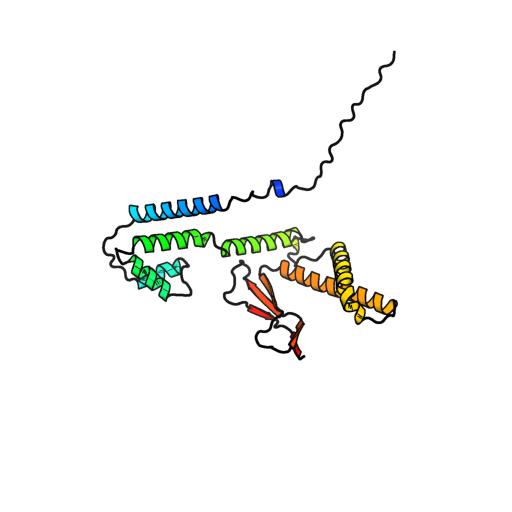 228 ? -7.655 6.356 3.361 1.00 86.38 228 GLU A O 1
ATOM 1788 N N . GLY A 1 229 ? -7.284 5.004 1.605 1.00 85.19 229 GLY A N 1
ATOM 1789 C CA . GLY A 1 229 ? -6.236 4.200 2.232 1.00 85.19 229 GLY A CA 1
ATOM 1790 C C . GLY A 1 229 ? -6.765 3.032 3.066 1.00 85.19 229 GLY A C 1
ATOM 1791 O O . GLY A 1 229 ? -5.994 2.418 3.805 1.00 85.19 229 GLY A O 1
ATOM 1792 N N . ARG A 1 230 ? -8.055 2.686 2.962 1.00 87.25 230 ARG A N 1
ATOM 1793 C CA . ARG A 1 230 ? -8.605 1.505 3.639 1.00 87.25 230 ARG A CA 1
ATOM 1794 C C . ARG A 1 230 ? -8.230 0.259 2.856 1.00 87.25 230 ARG A C 1
ATOM 1796 O O . ARG A 1 230 ? -8.497 0.154 1.657 1.00 87.25 230 ARG A O 1
ATOM 1803 N N . ARG A 1 231 ? -7.607 -0.700 3.539 1.00 88.06 231 ARG A N 1
ATOM 1804 C CA . ARG A 1 231 ? -7.204 -1.976 2.940 1.00 88.06 231 ARG A CA 1
ATOM 1805 C C . ARG A 1 231 ? -8.434 -2.820 2.624 1.00 88.06 231 ARG A C 1
ATOM 1807 O O . ARG A 1 231 ? -9.336 -2.954 3.450 1.00 88.06 231 ARG A O 1
ATOM 1814 N N . TYR A 1 232 ? -8.447 -3.442 1.450 1.00 86.00 232 TYR A N 1
ATOM 1815 C CA . TYR A 1 232 ? -9.458 -4.450 1.151 1.00 86.00 232 TYR A CA 1
ATOM 1816 C C . TYR A 1 232 ? -9.174 -5.730 1.942 1.00 86.00 232 TYR A C 1
ATOM 1818 O O . TYR A 1 232 ? -8.026 -6.160 2.041 1.00 86.00 232 TYR A O 1
ATOM 1826 N N . ALA A 1 233 ? -10.227 -6.388 2.440 1.00 85.38 233 ALA A N 1
ATOM 1827 C CA . ALA A 1 233 ? -10.103 -7.698 3.090 1.00 85.38 233 ALA A CA 1
ATOM 1828 C C . ALA A 1 233 ? -9.482 -8.755 2.157 1.00 85.38 233 ALA A C 1
ATOM 1830 O O . ALA A 1 233 ? -8.783 -9.661 2.603 1.00 85.38 233 ALA A O 1
ATOM 1831 N N . LYS A 1 234 ? -9.721 -8.612 0.849 1.00 88.00 234 LYS A N 1
ATOM 1832 C CA . LYS A 1 234 ? -9.057 -9.359 -0.217 1.00 88.00 234 LYS A CA 1
ATOM 1833 C C . LYS A 1 234 ? -8.681 -8.385 -1.340 1.00 88.00 234 LYS A C 1
ATOM 1835 O O . LYS A 1 234 ? -9.553 -7.612 -1.740 1.00 88.00 234 LYS A O 1
ATOM 1840 N N . PRO A 1 235 ? -7.446 -8.430 -1.872 1.00 91.56 235 PRO A N 1
ATOM 1841 C CA . PRO A 1 235 ? -7.060 -7.628 -3.029 1.00 91.56 235 PRO A CA 1
ATOM 1842 C C . PRO A 1 235 ? -8.026 -7.788 -4.208 1.00 91.56 235 PRO A C 1
ATOM 1844 O O . PRO A 1 235 ? -8.459 -8.901 -4.523 1.00 91.56 235 PRO A O 1
ATOM 1847 N N . TYR A 1 236 ? -8.344 -6.677 -4.870 1.00 93.00 236 TYR A N 1
ATOM 1848 C CA . TYR A 1 236 ? -9.145 -6.667 -6.089 1.00 93.00 236 TYR A CA 1
ATOM 1849 C C . TYR A 1 236 ? -8.228 -6.749 -7.310 1.00 93.00 236 TYR A C 1
ATOM 1851 O O . TYR A 1 236 ? -7.467 -5.821 -7.583 1.00 93.00 236 TYR A O 1
ATOM 1859 N N . THR A 1 237 ? -8.296 -7.852 -8.051 1.00 94.31 237 THR A N 1
ATOM 1860 C CA . THR A 1 237 ? -7.468 -8.043 -9.247 1.00 94.31 237 THR A CA 1
ATOM 1861 C C . THR A 1 237 ? -7.992 -7.230 -10.413 1.00 94.31 237 THR A C 1
ATOM 1863 O O . THR A 1 237 ? -9.102 -7.455 -10.887 1.00 94.31 237 THR A O 1
ATOM 1866 N N . LEU A 1 238 ? -7.158 -6.311 -10.893 1.00 95.06 238 LEU A N 1
ATOM 1867 C CA . LEU A 1 238 ? -7.418 -5.528 -12.097 1.00 95.06 238 LEU A CA 1
ATOM 1868 C C . LEU A 1 238 ? -6.966 -6.282 -13.340 1.00 95.06 238 LEU A C 1
ATOM 1870 O O . LEU A 1 238 ? -7.678 -6.315 -14.339 1.00 95.06 238 LEU A O 1
ATOM 1874 N N . VAL A 1 239 ? -5.782 -6.887 -13.261 1.00 95.06 239 VAL A N 1
ATOM 1875 C CA . VAL A 1 239 ? -5.170 -7.642 -14.354 1.00 95.06 239 VAL A CA 1
ATOM 1876 C C . VAL A 1 239 ? -4.529 -8.893 -13.766 1.00 95.06 239 VAL A C 1
ATOM 1878 O O . VAL A 1 239 ? -3.776 -8.809 -12.797 1.00 95.06 239 VAL A O 1
ATOM 1881 N N . ALA A 1 240 ? -4.841 -10.059 -14.326 1.00 92.31 240 ALA A N 1
ATOM 1882 C CA . ALA A 1 240 ? -4.178 -11.301 -13.947 1.00 92.31 240 ALA A CA 1
ATOM 1883 C C . ALA A 1 240 ? -2.769 -11.371 -14.569 1.00 92.31 240 ALA A C 1
ATOM 1885 O O . ALA A 1 240 ? -2.576 -10.836 -15.662 1.00 92.31 240 ALA A O 1
ATOM 1886 N N . PRO A 1 241 ? -1.794 -12.029 -13.915 1.00 91.94 241 PRO A N 1
ATOM 1887 C CA . PRO A 1 241 ? -0.492 -12.273 -14.527 1.00 91.94 241 PRO A CA 1
ATOM 1888 C C . PRO A 1 241 ? -0.632 -13.062 -15.831 1.00 91.94 241 PRO A C 1
ATOM 1890 O O . PRO A 1 241 ? -1.460 -13.970 -15.926 1.00 91.94 241 PRO A O 1
ATOM 1893 N N . VAL A 1 242 ? 0.199 -12.739 -16.819 1.00 91.81 242 VAL A N 1
ATOM 1894 C CA . VAL A 1 242 ? 0.319 -13.542 -18.041 1.00 91.81 242 VAL A CA 1
ATOM 1895 C C . VAL A 1 242 ? 1.398 -14.588 -17.809 1.00 91.81 242 VAL A C 1
ATOM 1897 O O . VAL A 1 242 ? 2.539 -14.247 -17.487 1.00 91.81 242 VAL A O 1
ATOM 1900 N N . VAL A 1 243 ? 1.021 -15.853 -17.970 1.00 89.31 243 VAL A N 1
ATOM 1901 C CA . VAL A 1 243 ? 1.877 -17.014 -17.727 1.00 89.31 243 VAL A CA 1
ATOM 1902 C C . VAL A 1 243 ? 2.138 -17.730 -19.047 1.00 89.31 243 VAL A C 1
ATOM 1904 O O . VAL A 1 243 ? 1.202 -18.004 -19.798 1.00 89.31 243 VAL A O 1
ATOM 1907 N N . GLU A 1 244 ? 3.397 -18.059 -19.308 1.00 86.44 244 GLU A N 1
ATOM 1908 C CA . GLU A 1 244 ? 3.804 -18.961 -20.383 1.00 86.44 244 GLU A CA 1
ATOM 1909 C C . GLU A 1 244 ? 4.140 -20.331 -19.780 1.00 86.44 244 GLU A C 1
ATOM 1911 O O . GLU A 1 244 ? 4.831 -20.418 -18.762 1.00 86.44 244 GLU A O 1
ATOM 1916 N N . GLY A 1 245 ? 3.587 -21.404 -20.352 1.00 79.81 245 GLY A N 1
ATOM 1917 C CA . GLY A 1 245 ? 3.872 -22.764 -19.890 1.00 79.81 245 GLY A CA 1
ATOM 1918 C C . GLY A 1 245 ? 5.338 -23.117 -20.132 1.00 79.81 245 GLY A C 1
ATOM 1919 O O . GLY A 1 245 ? 5.857 -22.815 -21.205 1.00 79.81 245 GLY A O 1
ATOM 1920 N N . ALA A 1 246 ? 5.988 -23.727 -19.137 1.00 61.12 246 ALA A N 1
ATOM 1921 C CA . ALA A 1 246 ? 7.350 -24.239 -19.275 1.00 61.12 246 ALA A CA 1
ATOM 1922 C C . ALA A 1 246 ? 7.409 -25.514 -20.131 1.00 61.12 246 ALA A C 1
ATOM 1924 O O . ALA A 1 246 ? 6.465 -26.339 -20.040 1.00 61.12 246 ALA A O 1
#

Organism: Eutypa lata (strain UCR-EL1) (NCBI:txid1287681)

Sequence (246 aa):
MKYSSGEKVLPLAPVSDKLQLDQFLLDSKPDADIAAELQSLGQLIQQHVENNYHLQPVQRSPNVLAQTLVQLGLYEQDSSAAISLASLAVDPRTRWAALQHVISRVTFASSSLDAVNAALTRWRQLSAFLLHPTRSERTPLVPSEDVSTQQAQQLAVALGRFLDAFVSGDREVRYEQENHLREVIVECAAFGYLLFSQPSEFQFRYNDESSSNGIVICPGLDKIADEEGRRYAKPYTLVAPVVEGA

pLDDT: mean 85.63, std 13.89, range [36.62, 97.81]

Foldseek 3Di:
DDDDDDPPPDDPDPPPPPPPCVVVDDDDDDPVVVVVVVVVVLVVLLCCLVVPDDLDADPDQLLVQLVVLVVLVHCVPNSPVSSVLSVLCRHSVNNSVSSSVSVVCSVVCVVDPLVVLLVVLVVLLVVQLVQAPPNVVLAFRADDPVVLLVVLLVVLVVVCVVCVVVFDPDPVSVVVVSVVSSVVSNVVVRVVSRQSNALFHKDWAQDDPPPPFWGFPATWMWTQGDSSSHGDPDTHTPGHTDTDGD

Secondary structure (DSSP, 8-state):
-----------------S--GGGTSPPPPPHHHHHHHHHHHHHHHHHHHHHH---S---S-HHHHHHHHHHTTSSTT-HHHHHHHHHHHHSTTTHHHHHHHHHHHHHHHTTSHHHHHHHHHHHHHHHHHHH-TTGGG-PPPPPPHHHHHHHHHHHHHHHHHHHGGGS-S-HHHHHHHHHHHHHHHHHHHHHHHHHHTSSSEEEEE---TT-TTEEEEE-EEEEEE-TT-PEEEEEEEEEPPEEEE-

Radius of gyration: 29.98 Å; chains: 1; bounding box: 86×81×74 Å